Protein AF-0000000070612888 (afdb_homodimer)

pLDDT: mean 93.38, std 12.51, range [24.25, 98.81]

Sequence (322 aa):
MNKNSDIFSLLKVEEGVSHKPYIDALGYPTVGVGFKLGPQGANLKNYTFCLTDNVIEAWLQENINRVYKSMQQNEKINQALLCSNSVRTDILISMAYQMGVNGLAGFNSMLMAITELEWNNAADEMRRSIWAKQTPKRAERHAAVIESGQWAPVYNFAINQMNKNSDIFSLLKVEEGVSHKPYIDALGYPTVGVGFKLGPQGANLKNYTFCLTDNVIEAWLQENINRVYKSMQQNEKINQALLCSNSVRTDILISMAYQMGVNGLAGFNSMLMAITELEWNNAADEMRRSIWAKQTPKRAERHAAVIESGQWAPVYNFAINQ

Organism: NCBI:txid59203

Structure (mmCIF, N/CA/C/O backbone):
data_AF-0000000070612888-model_v1
#
loop_
_entity.id
_entity.type
_entity.pdbx_description
1 polymer Lysozyme
#
loop_
_atom_site.group_PDB
_atom_site.id
_atom_site.type_symbol
_atom_site.label_atom_id
_atom_site.label_alt_id
_atom_site.label_comp_id
_atom_site.label_asym_id
_atom_site.label_entity_id
_atom_site.label_seq_id
_atom_site.pdbx_PDB_ins_code
_atom_site.Cartn_x
_atom_site.Cartn_y
_atom_site.Cartn_z
_atom_site.occupancy
_atom_site.B_iso_or_equiv
_atom_site.auth_seq_id
_atom_site.auth_comp_id
_atom_site.auth_asym_id
_atom_site.auth_atom_id
_atom_site.pdbx_PDB_model_num
ATOM 1 N N . MET A 1 1 ? -10.195 6.641 12.719 1 43.06 1 MET A N 1
ATOM 2 C CA . MET A 1 1 ? -10.602 7.73 11.828 1 43.06 1 MET A CA 1
ATOM 3 C C . MET A 1 1 ? -12.109 7.715 11.609 1 43.06 1 MET A C 1
ATOM 5 O O . MET A 1 1 ? -12.711 6.645 11.5 1 43.06 1 MET A O 1
ATOM 9 N N . ASN A 1 2 ? -12.656 8.75 11.969 1 49.56 2 ASN A N 1
ATOM 10 C CA . ASN A 1 2 ? -14.094 8.992 12 1 49.56 2 ASN A CA 1
ATOM 11 C C . ASN A 1 2 ? -14.719 8.828 10.625 1 49.56 2 ASN A C 1
ATOM 13 O O . ASN A 1 2 ? -14.133 9.227 9.617 1 49.56 2 ASN A O 1
ATOM 17 N N . LYS A 1 3 ? -15.695 7.926 10.398 1 50.94 3 LYS A N 1
ATOM 18 C CA . LYS A 1 3 ? -16.547 7.691 9.242 1 50.94 3 LYS A CA 1
ATOM 19 C C . LYS A 1 3 ? -16.891 9 8.531 1 50.94 3 LYS A C 1
ATOM 21 O O . LYS A 1 3 ? -17.234 9 7.348 1 50.94 3 LYS A O 1
ATOM 26 N N . ASN A 1 4 ? -16.812 10.133 9.219 1 58.06 4 ASN A N 1
ATOM 27 C CA . ASN A 1 4 ? -17.25 11.414 8.664 1 58.06 4 ASN A CA 1
ATOM 28 C C . ASN A 1 4 ? -16.062 12.258 8.203 1 58.06 4 ASN A C 1
ATOM 30 O O . ASN A 1 4 ? -16.203 13.438 7.906 1 58.06 4 ASN A O 1
ATOM 34 N N . SER A 1 5 ? -14.906 11.719 8.18 1 81.38 5 SER A N 1
ATOM 35 C CA . SER A 1 5 ? -13.727 12.5 7.828 1 81.38 5 SER A CA 1
ATOM 36 C C . SER A 1 5 ? -13.508 12.508 6.316 1 81.38 5 SER A C 1
ATOM 38 O O . SER A 1 5 ? -13.734 11.5 5.645 1 81.38 5 SER A O 1
ATOM 40 N N . ASP A 1 6 ? -13.375 13.758 5.781 1 91 6 ASP A N 1
ATOM 41 C CA . ASP A 1 6 ? -13.031 13.93 4.371 1 91 6 ASP A CA 1
ATOM 42 C C . ASP A 1 6 ? -11.523 14.109 4.195 1 91 6 ASP A C 1
ATOM 44 O O . ASP A 1 6 ? -11.078 14.766 3.25 1 91 6 ASP A O 1
ATOM 48 N N . ILE A 1 7 ? -10.836 13.594 5.152 1 94.69 7 ILE A N 1
ATOM 49 C CA . ILE A 1 7 ? -9.406 13.844 5.191 1 94.69 7 ILE A CA 1
ATOM 50 C C . ILE A 1 7 ? -8.734 13.227 3.965 1 94.69 7 ILE A C 1
ATOM 52 O O . ILE A 1 7 ? -7.797 13.805 3.408 1 94.69 7 ILE A O 1
ATOM 56 N N . PHE A 1 8 ? -9.203 12.07 3.525 1 94.44 8 PHE A N 1
ATOM 57 C CA . PHE A 1 8 ? -8.641 11.469 2.324 1 94.44 8 PHE A CA 1
ATOM 58 C C . PHE A 1 8 ? -8.828 12.383 1.12 1 94.44 8 PHE A C 1
ATOM 60 O O . PHE A 1 8 ? -7.875 12.656 0.382 1 94.44 8 PHE A O 1
ATOM 67 N N . SER A 1 9 ? -10.078 12.82 0.971 1 93.81 9 SER A N 1
ATOM 68 C CA . SER A 1 9 ? -10.391 13.703 -0.144 1 93.81 9 SER A CA 1
ATOM 69 C C . SER A 1 9 ? -9.578 14.992 -0.07 1 93.81 9 SER A C 1
ATOM 71 O O . SER A 1 9 ? -9.047 15.461 -1.082 1 93.81 9 SER A O 1
ATOM 73 N N . LEU A 1 10 ? -9.492 15.547 1.078 1 95.12 10 LEU A N 1
ATOM 74 C CA . LEU A 1 10 ? -8.75 16.797 1.268 1 95.12 10 LEU A CA 1
ATOM 75 C C . LEU A 1 10 ? -7.289 16.625 0.86 1 95.12 10 LEU A C 1
ATOM 77 O O . LEU A 1 10 ? -6.758 17.422 0.091 1 95.12 10 LEU A O 1
ATOM 81 N N . LEU A 1 11 ? -6.652 15.562 1.388 1 95.94 11 LEU A N 1
ATOM 82 C CA . LEU A 1 11 ? -5.234 15.375 1.113 1 95.94 11 LEU A CA 1
ATOM 83 C C . LEU A 1 11 ? -5.004 15.023 -0.354 1 95.94 11 LEU A C 1
ATOM 85 O O . LEU A 1 11 ? -3.988 15.406 -0.937 1 95.94 11 LEU A O 1
ATOM 89 N N . LYS A 1 12 ? -5.875 14.281 -0.945 1 94.75 12 LYS A N 1
ATOM 90 C CA . LYS A 1 12 ? -5.742 13.969 -2.365 1 94.75 12 LYS A CA 1
ATOM 91 C C . LYS A 1 12 ? -5.812 15.242 -3.211 1 94.75 12 LYS A C 1
ATOM 93 O O . LYS A 1 12 ? -5.109 15.359 -4.219 1 94.75 12 LYS A O 1
ATOM 98 N N . VAL A 1 13 ? -6.648 16.156 -2.83 1 93 13 VAL A N 1
ATOM 99 C CA . VAL A 1 13 ? -6.781 17.422 -3.551 1 93 13 VAL A CA 1
ATOM 100 C C . VAL A 1 13 ? -5.531 18.266 -3.336 1 93 13 VAL A C 1
ATOM 102 O O . VAL A 1 13 ? -4.973 18.812 -4.289 1 93 13 VAL A O 1
ATOM 105 N N . GLU A 1 14 ? -5.094 18.422 -2.109 1 94.25 14 GLU A N 1
ATOM 106 C CA . GLU A 1 14 ? -4.008 19.344 -1.772 1 94.25 14 GLU A CA 1
ATOM 107 C C . GLU A 1 14 ? -2.656 18.781 -2.209 1 94.25 14 GLU A C 1
ATOM 109 O O . GLU A 1 14 ? -1.774 19.547 -2.629 1 94.25 14 GLU A O 1
ATOM 114 N N . GLU A 1 15 ? -2.473 17.438 -2.09 1 94.06 15 GLU A N 1
ATOM 115 C CA . GLU A 1 15 ? -1.177 16.828 -2.371 1 94.06 15 GLU A CA 1
ATOM 116 C C . GLU A 1 15 ? -1.126 16.266 -3.791 1 94.06 15 GLU A C 1
ATOM 118 O O . GLU A 1 15 ? -0.045 16.016 -4.328 1 94.06 15 GLU A O 1
ATOM 123 N N . GLY A 1 16 ? -2.367 16.062 -4.336 1 94.69 16 GLY A N 1
ATOM 124 C CA . GLY A 1 16 ? -2.428 15.312 -5.578 1 94.69 16 GLY A CA 1
ATOM 125 C C . GLY A 1 16 ? -2.26 13.82 -5.375 1 94.69 16 GLY A C 1
ATOM 126 O O . GLY A 1 16 ? -1.899 13.375 -4.285 1 94.69 16 GLY A O 1
ATOM 127 N N . VAL A 1 17 ? -2.6 13.086 -6.395 1 97.31 17 VAL A N 1
ATOM 128 C CA . VAL A 1 17 ? -2.463 11.633 -6.383 1 97.31 17 VAL A CA 1
ATOM 129 C C . VAL A 1 17 ? -1.697 11.18 -7.625 1 97.31 17 VAL A C 1
ATOM 131 O O . VAL A 1 17 ? -1.99 11.617 -8.734 1 97.31 17 VAL A O 1
ATOM 134 N N . SER A 1 18 ? -0.7 10.375 -7.438 1 98.56 18 SER A N 1
ATOM 135 C CA . SER A 1 18 ? 0.028 9.773 -8.555 1 98.56 18 SER A CA 1
ATOM 136 C C . SER A 1 18 ? 0.172 8.266 -8.375 1 98.56 18 SER A C 1
ATOM 138 O O . SER A 1 18 ? 0.641 7.801 -7.332 1 98.56 18 SER A O 1
ATOM 140 N N . HIS A 1 19 ? -0.167 7.512 -9.383 1 98.5 19 HIS A N 1
ATOM 141 C CA . HIS A 1 19 ? -0.066 6.059 -9.328 1 98.5 19 HIS A CA 1
ATOM 142 C C . HIS A 1 19 ? 1.354 5.594 -9.633 1 98.5 19 HIS A C 1
ATOM 144 O O . HIS A 1 19 ? 1.731 4.469 -9.289 1 98.5 19 HIS A O 1
ATOM 150 N N . LYS A 1 20 ? 2.105 6.43 -10.312 1 98.44 20 LYS A N 1
ATOM 151 C CA . LYS A 1 20 ? 3.49 6.133 -10.672 1 98.44 20 LYS A CA 1
ATOM 152 C C . LYS A 1 20 ? 4.453 7.094 -9.977 1 98.44 20 LYS A C 1
ATOM 154 O O . LYS A 1 20 ? 4.141 8.273 -9.797 1 98.44 20 LYS A O 1
ATOM 159 N N . PRO A 1 21 ? 5.652 6.555 -9.656 1 98.38 21 PRO A N 1
ATOM 160 C CA . PRO A 1 21 ? 6.641 7.461 -9.07 1 98.38 21 PRO A CA 1
ATOM 161 C C . PRO A 1 21 ? 6.961 8.648 -9.977 1 98.38 21 PRO A C 1
ATOM 163 O O . PRO A 1 21 ? 7 8.5 -11.203 1 98.38 21 PRO A O 1
ATOM 166 N N . TYR A 1 22 ? 7.219 9.82 -9.445 1 98.38 22 TYR A N 1
ATOM 167 C CA . TYR A 1 22 ? 7.609 11.055 -10.102 1 98.38 22 TYR A CA 1
ATOM 168 C C . TYR A 1 22 ? 8.539 11.875 -9.219 1 98.38 22 TYR A C 1
ATOM 170 O O . TYR A 1 22 ? 8.672 11.602 -8.023 1 98.38 22 TYR A O 1
ATOM 178 N N . ILE A 1 23 ? 9.258 12.82 -9.781 1 97.94 23 ILE A N 1
ATOM 179 C CA . ILE A 1 23 ? 10.094 13.719 -9 1 97.94 23 ILE A CA 1
ATOM 180 C C . ILE A 1 23 ? 9.289 14.961 -8.602 1 97.94 23 ILE A C 1
ATOM 182 O O . ILE A 1 23 ? 8.766 15.672 -9.461 1 97.94 23 ILE A O 1
ATOM 186 N N . ASP A 1 24 ? 9.227 15.211 -7.32 1 95.75 24 ASP A N 1
ATOM 187 C CA . ASP A 1 24 ? 8.422 16.344 -6.867 1 95.75 24 ASP A CA 1
ATOM 188 C C . ASP A 1 24 ? 9.203 17.656 -6.98 1 95.75 24 ASP A C 1
ATOM 190 O O . ASP A 1 24 ? 10.328 17.672 -7.5 1 95.75 24 ASP A O 1
ATOM 194 N N . ALA A 1 25 ? 8.586 18.812 -6.582 1 92.56 25 ALA A N 1
ATOM 195 C CA . ALA A 1 25 ? 9.156 20.141 -6.773 1 92.56 25 ALA A CA 1
ATOM 196 C C . ALA A 1 25 ? 10.477 20.297 -6.023 1 92.56 25 ALA A C 1
ATOM 198 O O . ALA A 1 25 ? 11.336 21.078 -6.414 1 92.56 25 ALA A O 1
ATOM 199 N N . LEU A 1 26 ? 10.664 19.438 -4.961 1 93.44 26 LEU A N 1
ATOM 200 C CA . LEU A 1 26 ? 11.875 19.547 -4.148 1 93.44 26 LEU A CA 1
ATOM 201 C C . LEU A 1 26 ? 12.922 18.531 -4.605 1 93.44 26 LEU A C 1
ATOM 203 O O . LEU A 1 26 ? 14 18.453 -4.02 1 93.44 26 LEU A O 1
ATOM 207 N N . GLY A 1 27 ? 12.539 17.672 -5.543 1 97 27 GLY A N 1
ATOM 208 C CA . GLY A 1 27 ? 13.508 16.766 -6.133 1 97 27 GLY A CA 1
ATOM 209 C C . GLY A 1 27 ? 13.477 15.375 -5.527 1 97 27 GLY A C 1
ATOM 210 O O . GLY A 1 27 ? 14.414 14.594 -5.695 1 97 27 GLY A O 1
ATOM 211 N N . TYR A 1 28 ? 12.5 15.086 -4.828 1 97.5 28 TYR A N 1
ATOM 212 C CA . TYR A 1 28 ? 12.367 13.758 -4.238 1 97.5 28 TYR A CA 1
ATOM 213 C C . TYR A 1 28 ? 11.523 12.844 -5.125 1 97.5 28 TYR A C 1
ATOM 215 O O . TYR A 1 28 ? 10.516 13.281 -5.691 1 97.5 28 TYR A O 1
ATOM 223 N N . PRO A 1 29 ? 11.984 11.539 -5.25 1 98.5 29 PRO A N 1
ATOM 224 C CA . PRO A 1 29 ? 11.031 10.586 -5.82 1 98.5 29 PRO A CA 1
ATOM 225 C C . PRO A 1 29 ? 9.82 10.352 -4.918 1 98.5 29 PRO A C 1
ATOM 227 O O . PRO A 1 29 ? 9.977 10.062 -3.729 1 98.5 29 PRO A O 1
ATOM 230 N N . THR A 1 30 ? 8.656 10.539 -5.461 1 98.25 30 THR A N 1
ATOM 231 C CA . THR A 1 30 ? 7.414 10.555 -4.699 1 98.25 30 THR A CA 1
ATOM 232 C C . THR A 1 30 ? 6.328 9.766 -5.426 1 98.25 30 THR A C 1
ATOM 234 O O . THR A 1 30 ? 6.395 9.578 -6.641 1 98.25 30 THR A O 1
ATOM 237 N N . VAL A 1 31 ? 5.445 9.102 -4.762 1 98.5 31 VAL A N 1
ATOM 238 C CA . VAL A 1 31 ? 4.312 8.406 -5.363 1 98.5 31 VAL A CA 1
ATOM 239 C C . VAL A 1 31 ? 3.068 8.594 -4.5 1 98.5 31 VAL A C 1
ATOM 241 O O . VAL A 1 31 ? 3.156 9.094 -3.375 1 98.5 31 VAL A O 1
ATOM 244 N N . GLY A 1 32 ? 1.889 8.211 -4.996 1 98.25 32 GLY A N 1
ATOM 245 C CA . GLY A 1 32 ? 0.672 8.281 -4.203 1 98.25 32 GLY A CA 1
ATOM 246 C C . GLY A 1 32 ? 0.289 9.695 -3.82 1 98.25 32 GLY A C 1
ATOM 247 O O . GLY A 1 32 ? 0.197 10.57 -4.684 1 98.25 32 GLY A O 1
ATOM 248 N N . VAL A 1 33 ? 0.051 9.812 -2.533 1 97.44 33 VAL A N 1
ATOM 249 C CA . VAL A 1 33 ? -0.328 11.125 -2.006 1 97.44 33 VAL A CA 1
ATOM 250 C C . VAL A 1 33 ? 0.834 11.719 -1.215 1 97.44 33 VAL A C 1
ATOM 252 O O . VAL A 1 33 ? 0.74 11.891 0.003 1 97.44 33 VAL A O 1
ATOM 255 N N . GLY A 1 34 ? 1.917 11.922 -1.952 1 96.19 34 GLY A N 1
ATOM 256 C CA . GLY A 1 34 ? 3.07 12.578 -1.354 1 96.19 34 GLY A CA 1
ATOM 257 C C . GLY A 1 34 ? 3.982 11.617 -0.613 1 96.19 34 GLY A C 1
ATOM 258 O O . GLY A 1 34 ? 4.66 12.008 0.339 1 96.19 34 GLY A O 1
ATOM 259 N N . PHE A 1 35 ? 4.012 10.32 -0.944 1 97.38 35 PHE A N 1
ATOM 260 C CA . PHE A 1 35 ? 4.871 9.352 -0.281 1 97.38 35 PHE A CA 1
ATOM 261 C C . PHE A 1 35 ? 6.297 9.438 -0.81 1 97.38 35 PHE A C 1
ATOM 263 O O . PHE A 1 35 ? 6.562 9.078 -1.959 1 97.38 35 PHE A O 1
ATOM 270 N N . LYS A 1 36 ? 7.152 9.844 -0.04 1 96.5 36 LYS A N 1
ATOM 271 C CA . LYS A 1 36 ? 8.547 9.898 -0.453 1 96.5 36 LYS A CA 1
ATOM 272 C C . LYS A 1 36 ? 9.172 8.508 -0.491 1 96.5 36 LYS A C 1
ATOM 274 O O . LYS A 1 36 ? 9.016 7.727 0.454 1 96.5 36 LYS A O 1
ATOM 279 N N . LEU A 1 37 ? 9.883 8.227 -1.481 1 98.19 37 LEU A N 1
ATOM 280 C CA . LEU A 1 37 ? 10.375 6.871 -1.727 1 98.19 37 LEU A CA 1
ATOM 281 C C . LEU A 1 37 ? 11.867 6.781 -1.453 1 98.19 37 LEU A C 1
ATOM 283 O O . LEU A 1 37 ? 12.383 5.703 -1.145 1 98.19 37 LEU A O 1
ATOM 287 N N . GLY A 1 38 ? 12.547 7.891 -1.717 1 97.88 38 GLY A N 1
ATOM 288 C CA . GLY A 1 38 ? 14 7.875 -1.632 1 97.88 38 GLY A CA 1
ATOM 289 C C . GLY A 1 38 ? 14.602 9.258 -1.459 1 97.88 38 GLY A C 1
ATOM 290 O O . GLY A 1 38 ? 13.875 10.234 -1.264 1 97.88 38 GLY A O 1
ATOM 291 N N . PRO A 1 39 ? 15.969 9.32 -1.522 1 97.62 39 PRO A N 1
ATOM 292 C CA . PRO A 1 39 ? 16.625 10.609 -1.289 1 97.62 39 PRO A CA 1
ATOM 293 C C . PRO A 1 39 ? 16.453 11.578 -2.453 1 97.62 39 PRO A C 1
ATOM 295 O O . PRO A 1 39 ? 16.094 11.164 -3.561 1 97.62 39 PRO A O 1
ATOM 298 N N . GLN A 1 40 ? 16.641 12.789 -2.08 1 96.44 40 GLN A N 1
ATOM 299 C CA . GLN A 1 40 ? 16.625 13.836 -3.1 1 96.44 40 GLN A CA 1
ATOM 300 C C . GLN A 1 40 ? 17.625 13.531 -4.211 1 96.44 40 GLN A C 1
ATOM 302 O O . GLN A 1 40 ? 18.75 13.109 -3.945 1 96.44 40 GLN A O 1
ATOM 307 N N . GLY A 1 41 ? 17.172 13.602 -5.434 1 94.19 41 GLY A N 1
ATOM 308 C CA . GLY A 1 41 ? 18.062 13.422 -6.57 1 94.19 41 GLY A CA 1
ATOM 309 C C . GLY A 1 41 ? 18.094 11.992 -7.074 1 94.19 41 GLY A C 1
ATOM 310 O O . GLY A 1 41 ? 18.719 11.711 -8.109 1 94.19 41 GLY A O 1
ATOM 311 N N . ALA A 1 42 ? 17.516 11.117 -6.387 1 95.81 42 ALA A N 1
ATOM 312 C CA . ALA A 1 42 ? 17.469 9.742 -6.883 1 95.81 42 ALA A CA 1
ATOM 313 C C . ALA A 1 42 ? 16.812 9.68 -8.25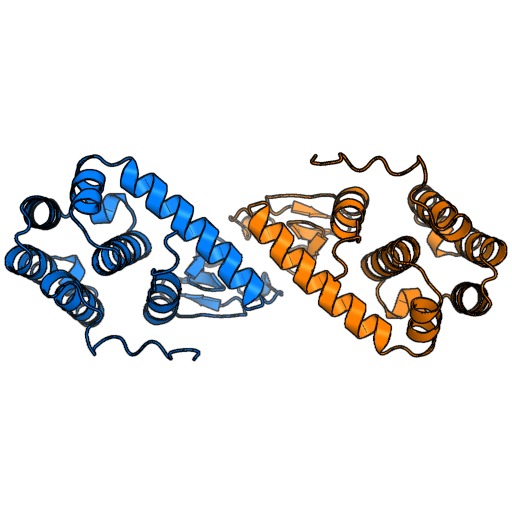8 1 95.81 42 ALA A C 1
ATOM 315 O O . ALA A 1 42 ? 15.82 10.367 -8.508 1 95.81 42 ALA A O 1
ATOM 316 N N . ASN A 1 43 ? 17.344 8.867 -9.07 1 96.25 43 ASN A N 1
ATOM 317 C CA . ASN A 1 43 ? 16.859 8.758 -10.445 1 96.25 43 ASN A CA 1
ATOM 318 C C . ASN A 1 43 ? 15.523 8.023 -10.516 1 96.25 43 ASN A C 1
ATOM 320 O O . ASN A 1 43 ? 15.359 6.973 -9.898 1 96.25 43 ASN A O 1
ATOM 324 N N . LEU A 1 44 ? 14.664 8.594 -11.266 1 97.31 44 LEU A N 1
ATOM 325 C CA . LEU A 1 44 ? 13.312 8.062 -11.406 1 97.31 44 LEU A CA 1
ATOM 326 C C . LEU A 1 44 ? 13.336 6.66 -11.992 1 97.31 44 LEU A C 1
ATOM 328 O O . LEU A 1 44 ? 12.438 5.855 -11.734 1 97.31 44 LEU A O 1
ATOM 332 N N . LYS A 1 45 ? 14.352 6.242 -12.734 1 96.62 45 LYS A N 1
ATOM 333 C CA . LYS A 1 45 ? 14.461 4.938 -13.383 1 96.62 45 LYS A CA 1
ATOM 334 C C . LYS A 1 45 ? 14.547 3.816 -12.352 1 96.62 45 LYS A C 1
ATOM 336 O O . LYS A 1 45 ? 14.336 2.648 -12.68 1 96.62 45 LYS A O 1
ATOM 341 N N . ASN A 1 46 ? 14.883 4.211 -11.141 1 97.31 46 ASN A N 1
ATOM 342 C CA . ASN A 1 46 ? 15.039 3.211 -10.094 1 97.31 46 ASN A CA 1
ATOM 343 C C . ASN A 1 46 ? 13.695 2.773 -9.523 1 97.31 46 ASN A C 1
ATOM 345 O O . ASN A 1 46 ? 13.633 1.873 -8.688 1 97.31 46 ASN A O 1
ATOM 349 N N . TYR A 1 47 ? 12.664 3.363 -9.875 1 98.25 47 TYR A N 1
ATOM 350 C CA . TYR A 1 47 ? 11.32 3.078 -9.383 1 98.25 47 TYR A CA 1
ATOM 351 C C . TYR A 1 47 ? 10.406 2.631 -10.516 1 98.25 47 TYR A C 1
ATOM 353 O O . TYR A 1 47 ? 9.891 3.461 -11.266 1 98.25 47 TYR A O 1
ATOM 361 N N . THR A 1 48 ? 10.18 1.341 -10.633 1 97.31 48 THR A N 1
ATOM 362 C CA . THR A 1 48 ? 9.5 0.784 -11.805 1 97.31 48 THR A CA 1
ATOM 363 C C . THR A 1 48 ? 8.18 0.138 -11.406 1 97.31 48 THR A C 1
ATOM 365 O O . THR A 1 48 ? 7.75 -0.841 -12.023 1 97.31 48 THR A O 1
ATOM 368 N N . PHE A 1 49 ? 7.508 0.625 -10.438 1 96.56 49 PHE A N 1
ATOM 369 C CA . PHE A 1 49 ? 6.246 0.058 -9.977 1 96.56 49 PHE A CA 1
ATOM 370 C C . PHE A 1 49 ? 5.125 1.088 -10.062 1 96.56 49 PHE A C 1
ATOM 372 O O . PHE A 1 49 ? 5.383 2.27 -10.305 1 96.56 49 PHE A O 1
ATOM 379 N N . CYS A 1 50 ? 3.908 0.654 -9.883 1 97.31 50 CYS A N 1
ATOM 380 C CA . CYS A 1 50 ? 2.705 1.477 -9.812 1 97.31 50 CYS A CA 1
ATOM 381 C C . CYS A 1 50 ? 1.832 1.063 -8.633 1 97.31 50 CYS A C 1
ATOM 383 O O . CYS A 1 50 ? 1.884 -0.086 -8.188 1 97.31 50 CYS A O 1
ATOM 385 N N . LEU A 1 51 ? 1.123 2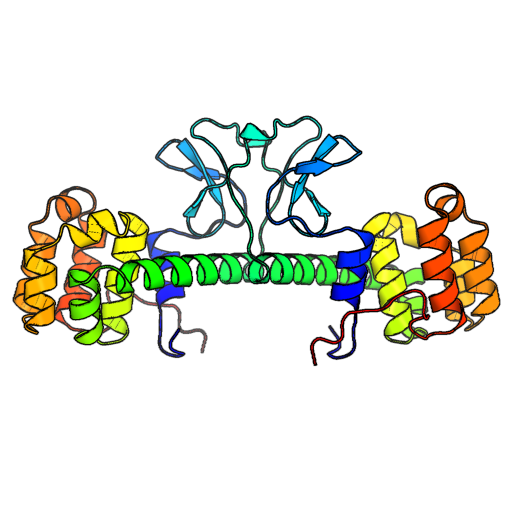.014 -8.148 1 97.81 51 LEU A N 1
ATOM 386 C CA . LEU A 1 51 ? 0.198 1.74 -7.059 1 97.81 51 LEU A CA 1
ATOM 387 C C . LEU A 1 51 ? -1.248 1.875 -7.523 1 97.81 51 LEU A C 1
ATOM 389 O O . LEU A 1 51 ? -1.572 2.771 -8.305 1 97.81 51 LEU A O 1
ATOM 393 N N . THR A 1 52 ? -2.072 1.013 -7.004 1 97.81 52 THR A N 1
ATOM 394 C CA . THR A 1 52 ? -3.512 1.162 -7.188 1 97.81 52 THR A CA 1
ATOM 395 C C . THR A 1 52 ? -4.094 2.117 -6.148 1 97.81 52 THR A C 1
ATOM 397 O O . THR A 1 52 ? -3.436 2.447 -5.164 1 97.81 52 THR A O 1
ATOM 400 N N . ASP A 1 53 ? -5.387 2.457 -6.395 1 97.38 53 ASP A N 1
ATOM 401 C CA . ASP A 1 53 ? -6.066 3.324 -5.434 1 97.38 53 ASP A CA 1
ATOM 402 C C . ASP A 1 53 ? -6.137 2.668 -4.059 1 97.38 53 ASP A C 1
ATOM 404 O O . ASP A 1 53 ? -5.957 3.336 -3.037 1 97.38 53 ASP A O 1
ATOM 408 N N . ASN A 1 54 ? -6.363 1.396 -4.059 1 97.38 54 ASN A N 1
ATOM 409 C CA . ASN A 1 54 ? -6.488 0.686 -2.791 1 97.38 54 ASN A CA 1
ATOM 410 C C . ASN A 1 54 ? -5.199 0.762 -1.978 1 97.38 54 ASN A C 1
ATOM 412 O O . ASN A 1 54 ? -5.238 0.983 -0.766 1 97.38 54 ASN A O 1
ATOM 416 N N . VAL A 1 55 ? -4.168 0.554 -2.654 1 97.94 55 VAL A N 1
ATOM 417 C CA . VAL A 1 55 ? -2.881 0.587 -1.971 1 97.94 55 VAL A CA 1
ATOM 418 C C . VAL A 1 55 ? -2.576 2.01 -1.51 1 97.94 55 VAL A C 1
ATOM 420 O O . VAL A 1 55 ? -2.117 2.221 -0.384 1 97.94 55 VAL A O 1
ATOM 423 N N . ILE A 1 56 ? -2.82 2.953 -2.371 1 98.25 56 ILE A N 1
ATOM 424 C CA . ILE A 1 56 ? -2.594 4.355 -2.039 1 98.25 56 ILE A CA 1
ATOM 425 C C . ILE A 1 56 ? -3.416 4.734 -0.81 1 98.25 56 ILE A C 1
ATOM 427 O O . ILE A 1 56 ? -2.91 5.387 0.106 1 98.25 56 ILE A O 1
ATOM 431 N N . GLU A 1 57 ? -4.621 4.312 -0.783 1 97.5 57 GLU A N 1
ATOM 432 C CA . GLU A 1 57 ? -5.496 4.656 0.333 1 97.5 57 GLU A CA 1
ATOM 433 C C . GLU A 1 57 ? -5.023 4.004 1.628 1 97.5 57 GLU A C 1
ATOM 435 O O . GLU A 1 57 ? -5.086 4.613 2.697 1 97.5 57 GLU A O 1
ATOM 440 N N . ALA A 1 58 ? -4.582 2.781 1.539 1 97.56 58 ALA A N 1
ATOM 441 C CA . ALA A 1 58 ? -4.051 2.119 2.727 1 97.56 58 ALA A CA 1
ATOM 442 C C . ALA A 1 58 ? -2.818 2.848 3.254 1 97.56 58 ALA A C 1
ATOM 444 O O . ALA A 1 58 ? -2.674 3.043 4.465 1 97.56 58 ALA A O 1
ATOM 445 N N . TRP A 1 59 ? -1.95 3.182 2.361 1 97.94 59 TRP A N 1
ATOM 446 C CA . TRP A 1 59 ? -0.741 3.896 2.756 1 97.94 59 TRP A CA 1
ATOM 447 C C . TRP A 1 59 ? -1.081 5.262 3.342 1 97.94 59 TRP A C 1
ATOM 449 O O . TRP A 1 59 ? -0.528 5.66 4.371 1 97.94 59 TRP A O 1
ATOM 459 N N . LEU A 1 60 ? -1.972 5.938 2.705 1 97.62 60 LEU A N 1
ATOM 460 C CA . LEU A 1 60 ? -2.418 7.242 3.182 1 97.62 60 LEU A CA 1
ATOM 461 C C . LEU A 1 60 ? -3.02 7.137 4.578 1 97.62 60 LEU A C 1
ATOM 463 O O . LEU A 1 60 ? -2.738 7.965 5.445 1 97.62 60 LEU A O 1
ATOM 467 N N . GLN A 1 61 ? -3.859 6.176 4.738 1 97.44 61 GLN A N 1
ATOM 468 C CA . GLN A 1 61 ? -4.461 5.961 6.051 1 97.44 61 GLN A CA 1
ATOM 469 C C . GLN A 1 61 ? -3.391 5.801 7.129 1 97.44 61 GLN A C 1
ATOM 471 O O . GLN A 1 61 ? -3.508 6.363 8.219 1 97.44 61 GLN A O 1
ATOM 476 N N . GLU A 1 62 ? -2.43 4.984 6.855 1 97.19 62 GLU A N 1
ATOM 477 C CA . GLU A 1 62 ? -1.36 4.766 7.824 1 97.19 62 GLU A CA 1
ATOM 478 C C . GLU A 1 62 ? -0.611 6.059 8.125 1 97.19 62 GLU A C 1
ATOM 480 O O . GLU A 1 62 ? -0.243 6.32 9.273 1 97.19 62 GLU A O 1
ATOM 485 N N . ASN A 1 63 ? -0.338 6.82 7.094 1 96.56 63 ASN A N 1
ATOM 486 C CA . ASN A 1 63 ? 0.33 8.102 7.293 1 96.56 63 ASN A CA 1
ATOM 487 C C . ASN A 1 63 ? -0.518 9.055 8.133 1 96.56 63 ASN A C 1
ATOM 489 O O . ASN A 1 63 ? 0.001 9.734 9.016 1 96.56 63 ASN A O 1
ATOM 493 N N . ILE A 1 64 ? -1.798 9.094 7.816 1 96.94 64 ILE A N 1
ATOM 494 C CA . ILE A 1 64 ? -2.7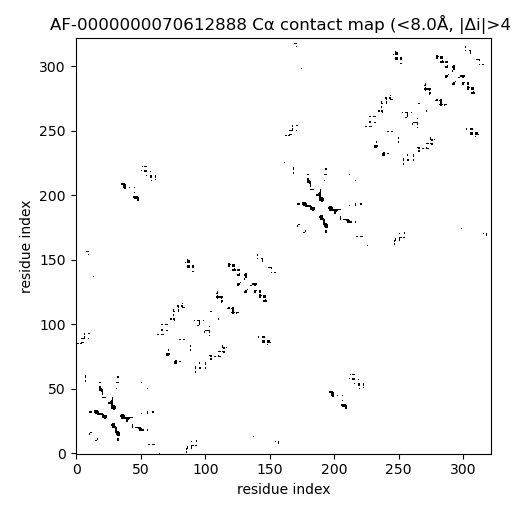17 9.945 8.57 1 96.94 64 ILE A CA 1
ATOM 495 C C . ILE A 1 64 ? -2.723 9.523 10.039 1 96.94 64 ILE A C 1
ATOM 497 O O . ILE A 1 64 ? -2.652 10.367 10.93 1 96.94 64 ILE A O 1
ATOM 501 N N . ASN A 1 65 ? -2.816 8.219 10.273 1 97 65 ASN A N 1
ATOM 502 C CA . ASN A 1 65 ? -2.795 7.707 11.641 1 97 65 ASN A CA 1
ATOM 503 C C . ASN A 1 65 ? -1.521 8.117 12.367 1 97 65 ASN A C 1
ATOM 505 O O . ASN A 1 65 ? -1.571 8.508 13.539 1 97 65 ASN A O 1
ATOM 509 N N . ARG A 1 66 ? -0.499 8 11.75 1 96.44 66 ARG A N 1
ATOM 510 C CA . ARG A 1 66 ? 0.783 8.344 12.352 1 96.44 66 ARG A CA 1
ATOM 511 C C . ARG A 1 66 ? 0.848 9.836 12.68 1 96.44 66 ARG A C 1
ATOM 513 O O . ARG A 1 66 ? 1.257 10.219 13.781 1 96.44 66 ARG A O 1
ATOM 520 N N . VAL A 1 67 ? 0.513 10.625 11.727 1 97.25 67 VAL A N 1
ATOM 521 C CA . VAL A 1 67 ? 0.522 12.07 11.914 1 97.25 67 VAL A CA 1
ATOM 522 C C . VAL A 1 67 ? -0.42 12.453 13.047 1 97.25 67 VAL A C 1
ATOM 524 O O . VAL A 1 67 ? -0.054 13.227 13.938 1 97.25 67 VAL A O 1
ATOM 527 N N . TYR A 1 68 ? -1.611 11.938 13.016 1 97.69 68 TYR A N 1
ATOM 528 C CA . TYR A 1 68 ? -2.611 12.258 14.031 1 97.69 68 TYR A CA 1
ATOM 529 C C . TYR A 1 68 ? -2.119 11.875 15.422 1 97.69 68 TYR A C 1
ATOM 531 O O . TYR A 1 68 ? -2.281 12.633 16.375 1 97.69 68 TYR A O 1
ATOM 539 N N . LYS A 1 69 ? -1.542 10.703 15.516 1 98 69 LYS A N 1
ATOM 540 C CA . LYS A 1 69 ? -0.985 10.258 16.781 1 98 69 LYS A CA 1
ATOM 541 C C . LYS A 1 69 ? 0.096 11.219 17.281 1 98 69 LYS A C 1
ATOM 543 O O . LYS A 1 69 ? 0.13 11.578 18.453 1 98 69 LYS A O 1
ATOM 548 N N . SER A 1 70 ? 0.958 11.547 16.406 1 98.25 70 SER A N 1
ATOM 549 C CA . SER A 1 70 ? 2 12.508 16.75 1 98.25 70 SER A CA 1
ATOM 550 C C . SER A 1 70 ? 1.402 13.844 17.188 1 98.25 70 SER A C 1
ATOM 552 O O . SER A 1 70 ? 1.907 14.484 18.109 1 98.25 70 SER A O 1
ATOM 554 N N . MET A 1 71 ? 0.361 14.289 16.516 1 98.56 71 MET A N 1
ATOM 555 C CA . MET A 1 71 ? -0.349 15.508 16.875 1 98.56 71 MET A CA 1
ATOM 556 C C . MET A 1 71 ? -0.913 15.406 18.297 1 98.56 71 MET A C 1
ATOM 558 O O . MET A 1 71 ? -0.771 16.328 19.094 1 98.56 71 MET A O 1
ATOM 562 N N . GLN A 1 72 ? -1.471 14.312 18.594 1 98.38 72 GLN A N 1
ATOM 563 C CA . GLN A 1 72 ? -2.074 14.102 19.906 1 98.38 72 GLN A CA 1
ATOM 564 C C . GLN A 1 72 ? -1.021 14.141 21 1 98.38 72 GLN A C 1
ATOM 566 O O . GLN A 1 72 ? -1.328 14.453 22.156 1 98.38 72 GLN A O 1
ATOM 571 N N . GLN A 1 73 ? 0.165 13.844 20.656 1 98.38 73 GLN A N 1
ATOM 572 C CA . GLN A 1 73 ? 1.246 13.805 21.641 1 98.38 73 GLN A CA 1
ATOM 573 C C . GLN A 1 73 ? 1.752 15.211 21.953 1 98.38 73 GLN A C 1
ATOM 575 O O . GLN A 1 73 ? 2.463 15.414 22.938 1 98.38 73 GLN A O 1
ATOM 580 N N . ASN A 1 74 ? 1.531 16.109 21.078 1 98.19 74 ASN A N 1
ATOM 581 C CA . ASN A 1 74 ? 1.828 17.516 21.344 1 98.19 74 ASN A CA 1
ATOM 582 C C . ASN A 1 74 ? 0.706 18.172 22.141 1 98.19 74 ASN A C 1
ATOM 584 O O . ASN A 1 74 ? -0.428 18.266 21.656 1 98.19 74 ASN A O 1
ATOM 588 N N . GLU A 1 75 ? 1 18.672 23.25 1 97.75 75 GLU A N 1
ATOM 589 C CA . GLU A 1 75 ? -0.016 19.156 24.188 1 97.75 75 GLU A CA 1
ATOM 590 C C . GLU A 1 75 ? -0.853 20.266 23.562 1 97.75 75 GLU A C 1
ATOM 592 O O . GLU A 1 75 ? -2.082 20.234 23.641 1 97.75 75 GLU A O 1
ATOM 597 N N . LYS A 1 76 ? -0.162 21.281 23.031 1 97.81 76 LYS A N 1
ATOM 598 C CA . LYS A 1 76 ? -0.874 22.406 22.453 1 97.81 76 LYS A CA 1
ATOM 599 C C . LYS A 1 76 ? -1.796 21.953 21.312 1 97.81 76 LYS A C 1
ATOM 601 O O . LYS A 1 76 ? -2.953 22.375 21.25 1 97.81 76 LYS A O 1
ATOM 606 N N . ILE A 1 77 ? -1.31 21.109 20.469 1 98.75 77 ILE A N 1
ATOM 607 C CA . ILE A 1 77 ? -2.09 20.609 19.344 1 98.75 77 ILE A CA 1
ATOM 608 C C . ILE A 1 77 ? -3.248 19.75 19.859 1 98.75 77 ILE A C 1
ATOM 610 O O . ILE A 1 77 ? -4.375 19.875 19.359 1 98.75 77 ILE A O 1
ATOM 614 N N . ASN A 1 78 ? -2.975 18.922 20.797 1 98.62 78 ASN A N 1
ATOM 615 C CA . ASN A 1 78 ? -4.008 18.047 21.328 1 98.62 78 ASN A CA 1
ATOM 616 C C . ASN A 1 78 ? -5.18 18.844 21.891 1 98.62 78 ASN A C 1
ATOM 618 O O . ASN A 1 78 ? -6.336 18.469 21.703 1 98.62 78 ASN A O 1
ATOM 622 N N . GLN A 1 79 ? -4.875 19.859 22.672 1 98.5 79 GLN A N 1
ATOM 623 C CA . GLN A 1 79 ? -5.938 20.703 23.203 1 98.5 79 GLN A CA 1
ATOM 624 C C . GLN A 1 79 ? -6.789 21.297 22.094 1 98.5 79 GLN A C 1
ATOM 626 O O . GLN A 1 79 ? -8.016 21.328 22.188 1 98.5 79 GLN A O 1
ATOM 631 N N . ALA A 1 80 ? -6.137 21.781 21.062 1 98.62 80 ALA A N 1
ATOM 632 C CA . ALA A 1 80 ? -6.855 22.328 19.906 1 98.62 80 ALA A CA 1
ATOM 633 C C . ALA A 1 80 ? -7.73 21.266 19.25 1 98.62 80 ALA A C 1
ATOM 635 O O . ALA A 1 80 ? -8.867 21.531 18.859 1 98.62 80 ALA A O 1
ATOM 636 N N . LEU A 1 81 ? -7.211 20.062 19.109 1 98.44 81 LEU A N 1
ATOM 637 C CA . LEU A 1 81 ? -7.965 18.953 18.531 1 98.44 81 LEU A CA 1
ATOM 638 C C . LEU A 1 81 ? -9.234 18.672 19.328 1 98.44 81 LEU A C 1
ATOM 640 O O . LEU A 1 81 ? -10.297 18.438 18.75 1 98.44 81 LEU A O 1
ATOM 644 N N . LEU A 1 82 ? -9.109 18.719 20.609 1 98 82 LEU A N 1
ATOM 645 C CA . LEU A 1 82 ? -10.242 18.422 21.484 1 98 82 LEU A CA 1
ATOM 646 C C . LEU A 1 82 ? -11.344 19.469 21.312 1 98 82 LEU A C 1
ATOM 648 O O . LEU A 1 82 ? -12.516 19.188 21.562 1 98 82 LEU A O 1
ATOM 652 N N . CYS A 1 83 ? -11 20.609 20.906 1 98.31 83 CYS A N 1
ATOM 653 C CA . CYS A 1 83 ? -11.953 21.703 20.75 1 98.31 83 CYS A CA 1
ATOM 654 C C . CYS A 1 83 ? -12.438 21.812 19.312 1 98.31 83 CYS A C 1
ATOM 656 O O . CYS A 1 83 ? -13.227 22.703 18.984 1 98.31 83 CYS A O 1
ATOM 658 N N . SER A 1 84 ? -12.008 20.922 18.469 1 97.56 84 SER A N 1
ATOM 659 C CA . SER A 1 84 ? -12.297 21 17.031 1 97.56 84 SER A CA 1
ATOM 660 C C . SER A 1 84 ? -13.297 19.922 16.609 1 97.56 84 SER A C 1
ATOM 662 O O . SER A 1 84 ? -13.234 18.797 17.094 1 97.56 84 SER A O 1
ATOM 664 N N . ASN A 1 85 ? -14.211 20.344 15.695 1 95.94 85 ASN A N 1
ATOM 665 C CA . ASN A 1 85 ? -15.023 19.312 15.047 1 95.94 85 ASN A CA 1
ATOM 666 C C . ASN A 1 85 ? -14.234 18.562 13.984 1 95.94 85 ASN A C 1
ATOM 668 O O . ASN A 1 85 ? -13.062 18.859 13.75 1 95.94 85 ASN A O 1
ATOM 672 N N . SER A 1 86 ? -14.836 17.578 13.289 1 95.06 86 SER A N 1
ATOM 673 C CA . SER A 1 86 ? -14.133 16.703 12.359 1 95.06 86 SER A CA 1
ATOM 674 C C . SER A 1 86 ? -13.57 17.484 11.18 1 95.06 86 SER A C 1
ATOM 676 O O . SER A 1 86 ? -12.469 17.188 10.703 1 95.06 86 SER A O 1
ATOM 678 N N . VAL A 1 87 ? -14.312 18.469 10.734 1 94.75 87 VAL A N 1
ATOM 679 C CA . VAL A 1 87 ? -13.914 19.281 9.586 1 94.75 87 VAL A CA 1
ATOM 680 C C . VAL A 1 87 ? -12.633 20.047 9.922 1 94.75 87 VAL A C 1
ATOM 682 O O . VAL A 1 87 ? -11.664 20.016 9.164 1 94.75 87 VAL A O 1
ATOM 685 N N . ARG A 1 88 ? -12.617 20.688 11.07 1 96.94 88 ARG A N 1
ATOM 686 C CA . ARG A 1 88 ? -11.461 21.453 11.508 1 96.94 88 ARG A CA 1
ATOM 687 C C . ARG A 1 88 ? -10.281 20.547 11.844 1 96.94 88 ARG A C 1
ATOM 689 O O . ARG A 1 88 ? -9.133 20.891 11.578 1 96.94 88 ARG A O 1
ATOM 696 N N . THR A 1 89 ? -10.602 19.422 12.398 1 97.62 89 THR A N 1
ATOM 697 C CA . THR A 1 89 ? -9.562 18.422 12.633 1 97.62 89 THR A CA 1
ATOM 698 C C . THR A 1 89 ? -8.875 18.031 11.328 1 97.62 89 THR A C 1
ATOM 700 O O . THR A 1 89 ? -7.648 17.953 11.266 1 97.62 89 THR A O 1
ATOM 703 N N . ASP A 1 90 ? -9.625 17.859 10.266 1 96.81 90 ASP A N 1
ATOM 704 C CA . ASP A 1 90 ? -9.062 17.516 8.961 1 96.81 90 ASP A CA 1
ATOM 705 C C . ASP A 1 90 ? -8.102 18.594 8.477 1 96.81 90 ASP A C 1
ATOM 707 O O . ASP A 1 90 ? -7.059 18.297 7.898 1 96.81 90 ASP A O 1
ATOM 711 N N . ILE A 1 91 ? -8.438 19.828 8.695 1 96.88 91 ILE A N 1
ATOM 712 C CA . ILE A 1 91 ? -7.586 20.938 8.273 1 96.88 91 ILE A CA 1
ATOM 713 C C . ILE A 1 91 ? -6.266 20.891 9.039 1 96.88 91 ILE A C 1
ATOM 715 O O . ILE A 1 91 ? -5.195 21.078 8.453 1 96.88 91 ILE A O 1
ATOM 719 N N . LEU A 1 92 ? -6.371 20.656 10.336 1 98.25 92 LEU A N 1
ATOM 720 C CA . LEU A 1 92 ? -5.156 20.578 11.148 1 98.25 92 LEU A CA 1
ATOM 721 C C . LEU A 1 92 ? -4.27 19.422 10.695 1 98.25 92 LEU A C 1
ATOM 723 O O . LEU A 1 92 ? -3.047 19.562 10.633 1 98.25 92 LEU A O 1
ATOM 727 N N . ILE A 1 93 ? -4.863 18.328 10.367 1 97.94 93 ILE A N 1
ATOM 728 C CA . ILE A 1 93 ? -4.102 17.188 9.844 1 97.94 93 ILE A CA 1
ATOM 729 C C . ILE A 1 93 ? -3.434 17.594 8.531 1 97.94 93 ILE A C 1
ATOM 731 O O . ILE A 1 93 ? -2.262 17.281 8.305 1 97.94 93 ILE A O 1
ATOM 735 N N . SER A 1 94 ? -4.164 18.219 7.66 1 97.31 94 SER A N 1
ATOM 736 C CA . SER A 1 94 ? -3.631 18.656 6.375 1 97.31 94 SER A CA 1
ATOM 737 C C . SER A 1 94 ? -2.43 19.578 6.562 1 97.31 94 SER A C 1
ATOM 739 O O . SER A 1 94 ? -1.438 19.469 5.836 1 97.31 94 SER A O 1
ATOM 741 N N . MET A 1 95 ? -2.525 20.469 7.496 1 97.88 95 MET A N 1
ATOM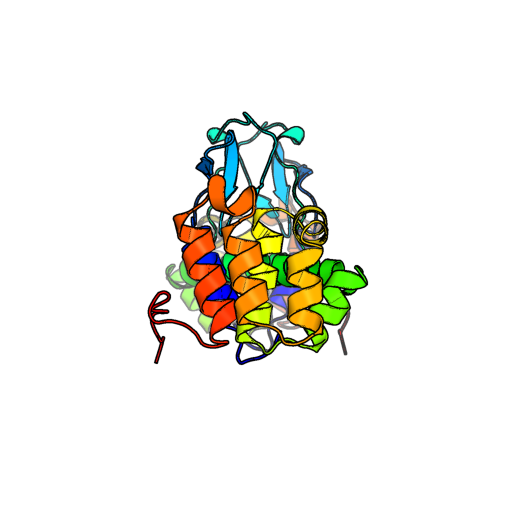 742 C CA . MET A 1 95 ? -1.404 21.359 7.793 1 97.88 95 MET A CA 1
ATOM 743 C C . MET A 1 95 ? -0.195 20.562 8.273 1 97.88 95 MET A C 1
ATOM 745 O O . MET A 1 95 ? 0.921 20.766 7.797 1 97.88 95 MET A O 1
ATOM 749 N N . ALA A 1 96 ? -0.442 19.688 9.211 1 97.81 96 ALA A N 1
ATOM 750 C CA . ALA A 1 96 ? 0.646 18.859 9.719 1 97.81 96 ALA A CA 1
ATOM 751 C C . ALA A 1 96 ? 1.268 18.016 8.609 1 97.81 96 ALA A C 1
ATOM 753 O O . ALA A 1 96 ? 2.479 17.781 8.602 1 97.81 96 ALA A O 1
ATOM 754 N N . TYR A 1 97 ? 0.44 17.578 7.746 1 95.44 97 TYR A N 1
ATOM 755 C CA . TYR A 1 97 ? 0.917 16.797 6.605 1 95.44 97 TYR A CA 1
ATOM 756 C C . TYR A 1 97 ? 1.83 17.641 5.719 1 95.44 97 TYR A C 1
ATOM 758 O O . TYR A 1 97 ? 2.818 17.125 5.184 1 95.44 97 TYR A O 1
ATOM 766 N N . GLN A 1 98 ? 1.488 18.828 5.539 1 93.88 98 GLN A N 1
ATOM 767 C CA . GLN A 1 98 ? 2.236 19.734 4.672 1 93.88 98 GLN A CA 1
ATOM 768 C C . GLN A 1 98 ? 3.508 20.234 5.355 1 93.88 98 GLN A C 1
ATOM 770 O O . GLN A 1 98 ? 4.586 20.219 4.762 1 93.88 98 GLN A O 1
ATOM 775 N N . MET A 1 99 ? 3.514 20.547 6.629 1 94.5 99 MET A N 1
ATOM 776 C CA . MET A 1 99 ? 4.645 21.266 7.219 1 94.5 99 MET A CA 1
ATOM 777 C C . MET A 1 99 ? 5.242 20.469 8.375 1 94.5 99 MET A C 1
ATOM 779 O O . MET A 1 99 ? 6.227 20.891 8.984 1 94.5 99 MET A O 1
ATOM 783 N N . GLY A 1 100 ? 4.629 19.297 8.703 1 95.5 100 GLY A N 1
ATOM 784 C CA . GLY A 1 100 ? 5.047 18.516 9.867 1 95.5 100 GLY A CA 1
ATOM 785 C C . GLY A 1 100 ? 4.348 18.938 11.141 1 95.5 100 GLY A C 1
ATOM 786 O O . GLY A 1 100 ? 3.857 20.062 11.258 1 95.5 100 GLY A O 1
ATOM 787 N N . VAL A 1 101 ? 4.406 18.047 12.109 1 98.19 101 VAL A N 1
ATOM 788 C CA . VAL A 1 101 ? 3.752 18.281 13.391 1 98.19 101 VAL A CA 1
ATOM 789 C C . VAL A 1 101 ? 4.461 19.406 14.133 1 98.19 101 VAL A C 1
ATOM 791 O O . VAL A 1 101 ? 3.809 20.25 14.75 1 98.19 101 VAL A O 1
ATOM 794 N N . ASN A 1 102 ? 5.801 19.422 14 1 97.5 102 ASN A N 1
ATOM 795 C CA . ASN A 1 102 ? 6.543 20.5 14.625 1 97.5 102 ASN A CA 1
ATOM 796 C C . ASN A 1 102 ? 6.199 21.844 14 1 97.5 102 ASN A C 1
ATOM 798 O O . ASN A 1 102 ? 6.129 22.859 14.695 1 97.5 102 ASN A O 1
ATOM 802 N N . GLY A 1 103 ? 6.07 21.859 12.734 1 97.12 103 GLY A N 1
ATOM 803 C CA . GLY A 1 103 ? 5.641 23.078 12.07 1 97.12 103 GLY A CA 1
ATOM 804 C C . GLY A 1 103 ? 4.285 23.578 12.547 1 97.12 103 GLY A C 1
ATOM 805 O O . GLY A 1 103 ? 4.125 24.75 12.859 1 97.12 103 GLY A O 1
ATOM 806 N N . LEU A 1 104 ? 3.344 22.703 12.656 1 98.44 104 LEU A N 1
ATOM 807 C CA . LEU A 1 104 ? 2.014 23.031 13.148 1 98.44 104 LEU A CA 1
ATOM 808 C C . LEU A 1 104 ? 2.078 23.516 14.602 1 98.44 104 LEU A C 1
ATOM 810 O O . LEU A 1 104 ? 1.393 24.469 14.969 1 98.44 104 LEU A O 1
ATOM 814 N N . ALA A 1 105 ? 2.943 22.859 15.344 1 98.38 105 ALA A N 1
ATOM 815 C CA . ALA A 1 105 ? 3.072 23.203 16.766 1 98.38 105 ALA A CA 1
ATOM 816 C C . ALA A 1 105 ? 3.566 24.641 16.938 1 98.38 105 ALA A C 1
ATOM 818 O O . ALA A 1 105 ? 3.373 25.25 17.984 1 98.38 105 ALA A O 1
ATOM 819 N N . GLY A 1 106 ? 4.191 25.156 15.945 1 97.75 106 GLY A N 1
ATOM 820 C CA . GLY A 1 106 ? 4.707 26.516 15.984 1 97.75 106 GLY A CA 1
ATOM 821 C C . GLY A 1 106 ? 3.627 27.578 15.828 1 97.75 106 GLY A C 1
ATOM 822 O O . GLY A 1 106 ? 3.879 28.766 16.031 1 97.75 106 GLY A O 1
ATOM 823 N N . PHE A 1 107 ? 2.443 27.188 15.508 1 98.38 107 PHE A N 1
ATOM 824 C CA . PHE A 1 107 ? 1.329 28.109 15.344 1 98.38 107 PHE A CA 1
ATOM 825 C C . PHE A 1 107 ? 0.675 28.422 16.688 1 98.38 107 PHE A C 1
ATOM 827 O O . PHE A 1 107 ? -0.517 28.172 16.875 1 98.38 107 PHE A O 1
ATOM 834 N N . ASN A 1 108 ? 1.433 29 17.578 1 98 108 ASN A N 1
ATOM 835 C CA . ASN A 1 108 ? 1.009 29.219 18.953 1 98 108 ASN A CA 1
ATOM 836 C C . ASN A 1 108 ? -0.29 30.016 19.031 1 98 108 ASN A C 1
ATOM 838 O O . ASN A 1 108 ? -1.259 29.578 19.656 1 98 108 ASN A O 1
ATOM 842 N N . SER A 1 109 ? -0.297 31.172 18.391 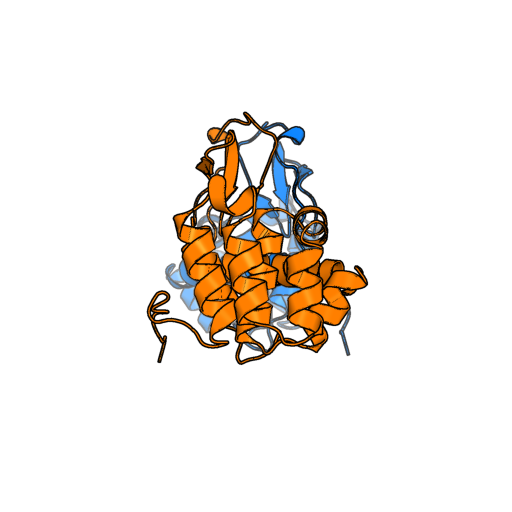1 98.31 109 SER A N 1
ATOM 843 C CA . SER A 1 109 ? -1.458 32.062 18.469 1 98.31 109 SER A CA 1
ATOM 844 C C . SER A 1 109 ? -2.691 31.406 17.859 1 98.31 109 SER A C 1
ATOM 846 O O . SER A 1 109 ? -3.795 31.531 18.391 1 98.31 109 SER A O 1
ATOM 848 N N . MET A 1 110 ? -2.547 30.688 16.75 1 98.75 110 MET A N 1
ATOM 849 C CA . MET A 1 110 ? -3.662 29.984 16.109 1 98.75 110 MET A CA 1
ATOM 850 C C . MET A 1 110 ? -4.211 28.891 17.016 1 98.75 110 MET A C 1
ATOM 852 O O . MET A 1 110 ? -5.422 28.828 17.25 1 98.75 110 MET A O 1
ATOM 856 N N . LEU A 1 111 ? -3.334 28.062 17.516 1 98.81 111 LEU A N 1
ATOM 857 C CA . LEU A 1 111 ? -3.75 26.938 18.344 1 98.81 111 LEU A CA 1
ATOM 858 C C . LEU A 1 111 ? -4.434 27.422 19.609 1 98.81 111 LEU A C 1
ATOM 860 O O . LEU A 1 111 ? -5.418 26.828 20.062 1 98.81 111 LEU A O 1
ATOM 864 N N . MET A 1 112 ? -3.883 28.484 20.203 1 98.56 112 MET A N 1
ATOM 865 C CA . MET A 1 112 ? -4.535 29.078 21.359 1 98.56 112 MET A CA 1
ATOM 866 C C . MET A 1 112 ? -5.93 29.578 21.016 1 98.56 112 MET A C 1
ATOM 868 O O . MET A 1 112 ? -6.883 29.359 21.766 1 98.56 112 MET A O 1
ATOM 872 N N . ALA A 1 113 ? -6 30.312 19.922 1 98.75 113 ALA A N 1
ATOM 873 C CA . ALA A 1 113 ? -7.297 30.812 19.484 1 98.75 113 ALA A CA 1
ATOM 874 C C . ALA A 1 113 ? -8.297 29.688 19.297 1 98.75 113 ALA A C 1
ATOM 876 O O . ALA A 1 113 ? -9.469 29.812 19.656 1 98.75 113 ALA A O 1
ATOM 877 N N . ILE A 1 114 ? -7.918 28.516 18.719 1 98.75 114 ILE A N 1
ATOM 878 C CA . ILE A 1 114 ? -8.781 27.344 18.516 1 98.75 114 ILE A CA 1
ATOM 879 C C . ILE A 1 114 ? -9.242 26.812 19.875 1 98.75 114 ILE A C 1
ATOM 881 O O . ILE A 1 114 ? -10.422 26.531 20.062 1 98.75 114 ILE A O 1
ATOM 885 N N . THR A 1 115 ? -8.32 26.719 20.812 1 98.44 115 THR A N 1
ATOM 886 C CA . THR A 1 115 ? -8.625 26.188 22.141 1 98.44 115 THR A CA 1
ATOM 887 C C . THR A 1 115 ? -9.633 27.094 22.844 1 98.44 115 THR A C 1
ATOM 889 O O . THR A 1 115 ? -10.453 26.609 23.625 1 98.44 115 THR A O 1
ATOM 892 N N . GLU A 1 116 ? -9.578 28.328 22.531 1 98.44 116 GLU A N 1
ATOM 893 C CA . GLU A 1 116 ? -10.492 29.297 23.125 1 98.44 116 GLU A CA 1
ATOM 894 C C . GLU A 1 116 ? -11.758 29.438 22.281 1 98.44 116 GLU A C 1
ATOM 896 O O . GLU A 1 116 ? -12.609 30.281 22.578 1 98.44 116 GLU A O 1
ATOM 901 N N . LEU A 1 117 ? -11.852 28.688 21.203 1 98.56 117 LEU A N 1
ATOM 902 C CA . LEU A 1 117 ? -12.992 28.656 20.297 1 98.56 117 LEU A CA 1
ATOM 903 C C . LEU A 1 117 ? -13.172 29.984 19.578 1 98.56 117 LEU A C 1
ATOM 905 O O . LEU A 1 117 ? -14.297 30.406 19.297 1 98.56 117 LEU A O 1
ATOM 909 N N . GLU A 1 118 ? -12.07 30.688 19.469 1 98.69 118 GLU A N 1
ATOM 910 C CA . GLU A 1 118 ? -12.055 31.922 18.719 1 98.69 118 GLU A CA 1
ATOM 911 C C . GLU A 1 118 ? -11.719 31.688 17.25 1 98.69 118 GLU A C 1
ATOM 913 O O . GLU A 1 118 ? -10.609 31.984 16.812 1 98.69 118 GLU A O 1
ATOM 918 N N . TRP A 1 119 ? -12.656 31.281 16.5 1 98.44 119 TRP A N 1
ATOM 919 C CA . TRP A 1 119 ? -12.43 30.734 15.164 1 98.44 119 TRP A CA 1
ATOM 920 C C . TRP A 1 119 ? -12.047 31.844 14.188 1 98.44 119 TRP A C 1
ATOM 922 O O . TRP A 1 119 ? -11.219 31.625 13.297 1 98.44 119 TRP A O 1
ATOM 932 N N . ASN A 1 120 ? -12.711 33.062 14.289 1 98.44 120 ASN A N 1
ATOM 933 C CA . ASN A 1 120 ? -12.297 34.156 13.438 1 98.44 120 ASN A CA 1
ATOM 934 C C . ASN A 1 120 ? -10.844 34.531 13.68 1 98.44 120 ASN A C 1
ATOM 936 O O . ASN A 1 120 ? -10.094 34.781 12.727 1 98.44 120 ASN A O 1
ATOM 940 N N . ASN A 1 121 ? -10.508 34.594 14.906 1 98.75 121 ASN A N 1
ATOM 941 C CA . ASN A 1 121 ? -9.125 34.906 15.258 1 98.75 121 ASN A CA 1
ATOM 942 C C . ASN A 1 121 ? -8.164 33.844 14.773 1 98.75 121 ASN A C 1
ATOM 944 O O . ASN A 1 121 ? -7.074 34.125 14.289 1 98.75 121 ASN A O 1
ATOM 948 N N . ALA A 1 122 ? -8.547 32.562 14.953 1 98.81 122 ALA A N 1
ATOM 949 C CA . ALA A 1 122 ? -7.715 31.469 14.469 1 98.81 122 ALA A CA 1
ATOM 950 C C . ALA A 1 122 ? -7.441 31.609 12.977 1 98.81 122 ALA A C 1
ATOM 952 O O . ALA A 1 122 ? -6.301 31.484 12.531 1 98.81 122 ALA A O 1
ATOM 953 N N . ALA A 1 123 ? -8.469 31.859 12.25 1 98.44 123 ALA A N 1
ATOM 954 C CA . ALA A 1 123 ? -8.336 32.031 10.805 1 98.44 123 ALA A CA 1
ATOM 955 C C . ALA A 1 123 ? -7.426 33.219 10.477 1 98.44 123 ALA A C 1
ATOM 957 O O . ALA A 1 123 ? -6.594 33.125 9.57 1 98.44 123 ALA A O 1
ATOM 958 N N . ASP A 1 124 ? -7.598 34.312 11.203 1 98.56 124 ASP A N 1
ATOM 959 C CA . ASP A 1 124 ? -6.77 35.5 10.984 1 98.56 124 ASP A CA 1
ATOM 960 C C . ASP A 1 124 ? -5.297 35.188 11.25 1 98.56 124 ASP A C 1
ATOM 962 O O . ASP A 1 124 ? -4.422 35.656 10.508 1 98.56 124 ASP A O 1
ATOM 966 N N . GLU A 1 125 ? -5.008 34.469 12.328 1 98.56 125 GLU A N 1
ATOM 967 C CA . GLU A 1 125 ? -3.637 34.094 12.633 1 98.56 125 GLU A CA 1
ATOM 968 C C . GLU A 1 125 ? -3.047 33.219 11.516 1 98.56 125 GLU A C 1
ATOM 970 O O . GLU A 1 125 ? -1.864 33.344 11.195 1 98.56 125 GLU A O 1
ATOM 975 N N . MET A 1 126 ? -3.875 32.281 10.938 1 98.44 126 MET A N 1
ATOM 976 C CA . MET A 1 126 ? -3.428 31.516 9.789 1 98.44 126 MET A CA 1
ATOM 977 C C . MET A 1 126 ? -3.033 32.438 8.633 1 98.44 126 MET A C 1
ATOM 979 O O . MET A 1 126 ? -1.947 32.281 8.07 1 98.44 126 MET A O 1
ATOM 983 N N . ARG A 1 127 ? -3.842 33.406 8.336 1 97.94 127 ARG A N 1
ATOM 984 C CA . ARG A 1 127 ? -3.66 34.281 7.188 1 97.94 127 ARG A CA 1
ATOM 985 C C . ARG A 1 127 ? -2.434 35.156 7.363 1 97.94 127 ARG A C 1
ATOM 987 O O . ARG A 1 127 ? -1.792 35.562 6.379 1 97.94 127 ARG A O 1
ATOM 994 N N . ARG A 1 128 ? -2.023 35.438 8.562 1 97.06 128 ARG A N 1
ATOM 995 C CA . ARG A 1 128 ? -0.911 36.344 8.836 1 97.06 128 ARG A CA 1
ATOM 996 C C . ARG A 1 128 ? 0.395 35.594 9 1 97.06 128 ARG A C 1
ATOM 998 O O . ARG A 1 128 ? 1.454 36.188 9.203 1 97.06 128 ARG A O 1
ATOM 1005 N N . SER A 1 129 ? 0.351 34.375 8.859 1 97.25 129 SER A N 1
ATOM 1006 C CA . SER A 1 129 ? 1.511 33.531 9.133 1 97.25 129 SER A CA 1
ATOM 1007 C C . SER A 1 129 ? 2.492 33.531 7.969 1 97.25 129 SER A C 1
ATOM 1009 O O . SER A 1 129 ? 2.135 33.906 6.852 1 97.25 129 SER A O 1
ATOM 1011 N N . ILE A 1 130 ? 3.68 33.156 8.234 1 95.31 130 ILE A N 1
ATOM 1012 C CA . ILE A 1 130 ? 4.691 32.938 7.203 1 95.31 130 ILE A CA 1
ATOM 1013 C C . ILE A 1 130 ? 4.238 31.828 6.262 1 95.31 130 ILE A C 1
ATOM 1015 O O . ILE A 1 130 ? 4.438 31.922 5.047 1 95.31 130 ILE A O 1
ATOM 1019 N N . TRP A 1 131 ? 3.67 30.859 6.824 1 94.94 131 TRP A N 1
ATOM 1020 C CA . TRP A 1 131 ? 3.133 29.75 6.055 1 94.94 131 TRP A CA 1
ATOM 1021 C C . TRP A 1 131 ? 2.166 30.234 4.984 1 94.94 131 TRP A C 1
ATOM 1023 O O . TRP A 1 131 ? 2.217 29.797 3.836 1 94.94 131 TRP A O 1
ATOM 1033 N N . ALA A 1 132 ? 1.278 31.094 5.344 1 96.5 132 ALA A N 1
ATOM 1034 C CA . ALA A 1 132 ? 0.293 31.641 4.414 1 96.5 132 ALA A CA 1
ATOM 1035 C C . ALA A 1 132 ? 0.97 32.406 3.291 1 96.5 132 ALA A C 1
ATOM 1037 O O . ALA A 1 132 ? 0.464 32.469 2.168 1 96.5 132 ALA A O 1
ATOM 1038 N N . LYS A 1 133 ? 2.113 33.031 3.578 1 96.25 133 LYS A N 1
ATOM 1039 C CA . LYS A 1 133 ? 2.857 33.75 2.551 1 96.25 133 LYS A CA 1
ATOM 1040 C C . LYS A 1 133 ? 3.453 32.781 1.525 1 96.25 133 LYS A C 1
ATOM 1042 O O . LYS A 1 133 ? 3.551 33.125 0.341 1 96.25 133 LYS A O 1
ATOM 1047 N N . GLN A 1 134 ? 3.805 31.656 1.958 1 93.75 134 GLN A N 1
ATOM 1048 C CA . GLN A 1 134 ? 4.469 30.672 1.114 1 93.75 134 GLN A CA 1
ATOM 1049 C C . GLN A 1 134 ? 3.459 29.906 0.266 1 93.75 134 GLN A C 1
ATOM 1051 O O . GLN A 1 134 ? 3.779 29.453 -0.838 1 93.75 134 GLN A O 1
ATOM 1056 N N . THR A 1 135 ? 2.27 29.656 0.759 1 94.62 135 THR A N 1
ATOM 1057 C CA . THR A 1 135 ? 1.207 28.938 0.066 1 94.62 135 THR A CA 1
ATOM 1058 C C . THR A 1 135 ? -0.131 29.641 0.24 1 94.62 135 THR A C 1
ATOM 1060 O O . THR A 1 135 ? -1.041 29.125 0.886 1 94.62 135 THR A O 1
ATOM 1063 N N . PRO A 1 136 ? -0.223 30.75 -0.356 1 95.75 136 PRO A N 1
ATOM 1064 C CA . PRO A 1 136 ? -1.331 31.656 -0.045 1 95.75 136 PRO A CA 1
ATOM 1065 C C . PRO A 1 136 ? -2.695 31.062 -0.389 1 95.75 136 PRO A C 1
ATOM 1067 O O . PRO A 1 136 ? -3.654 31.234 0.368 1 95.75 136 PRO A O 1
ATOM 1070 N N . LYS A 1 137 ? -2.852 30.375 -1.513 1 94.94 137 LYS A N 1
ATOM 1071 C CA . LYS A 1 137 ? -4.156 29.844 -1.908 1 94.94 137 LYS A CA 1
ATOM 1072 C C . LYS A 1 137 ? -4.613 28.734 -0.963 1 94.94 137 LYS A C 1
ATOM 1074 O O . LYS A 1 137 ? -5.754 28.734 -0.499 1 94.94 137 LYS A O 1
ATOM 1079 N N . ARG A 1 138 ? -3.746 27.797 -0.666 1 94.88 138 ARG A N 1
ATOM 1080 C CA . ARG A 1 138 ? -4.078 26.734 0.265 1 94.88 138 ARG A CA 1
ATOM 1081 C C . ARG A 1 138 ? -4.387 27.281 1.652 1 94.88 138 ARG A C 1
ATOM 1083 O O . ARG A 1 138 ? -5.344 26.859 2.299 1 94.88 138 ARG A O 1
ATOM 1090 N N . ALA A 1 139 ? -3.561 28.203 2.078 1 96.44 139 ALA A N 1
ATOM 1091 C CA . ALA A 1 139 ? -3.75 28.812 3.396 1 96.44 139 ALA A CA 1
ATOM 1092 C C . ALA A 1 139 ? -5.129 29.453 3.512 1 96.44 139 ALA A C 1
ATOM 1094 O O . ALA A 1 139 ? -5.801 29.328 4.539 1 96.44 139 ALA A O 1
ATOM 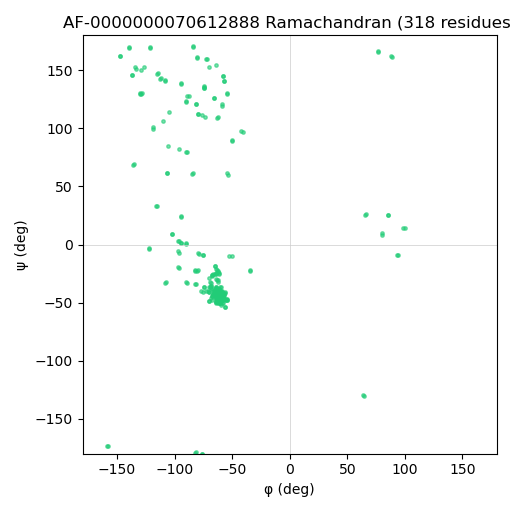1095 N N . GLU A 1 140 ? -5.473 30.125 2.455 1 96.25 140 GLU A N 1
ATOM 1096 C CA . GLU A 1 140 ? -6.773 30.781 2.49 1 96.25 140 GLU A CA 1
ATOM 1097 C C . GLU A 1 140 ? -7.91 29.766 2.52 1 96.25 140 GLU A C 1
ATOM 1099 O O . GLU A 1 140 ? -8.891 29.938 3.248 1 96.25 140 GLU A O 1
ATOM 1104 N N . ARG A 1 141 ? -7.855 28.688 1.739 1 95.75 141 ARG A N 1
ATOM 1105 C CA . ARG A 1 141 ? -8.867 27.641 1.777 1 95.75 141 ARG A CA 1
ATOM 1106 C C . ARG A 1 141 ? -8.984 27.031 3.174 1 95.75 141 ARG A C 1
ATOM 1108 O O . ARG A 1 141 ? -10.086 26.859 3.693 1 95.75 141 ARG A O 1
ATOM 1115 N N . HIS A 1 142 ? -7.844 26.734 3.779 1 97.56 142 HIS A N 1
ATOM 1116 C CA . HIS A 1 142 ? -7.812 26.156 5.117 1 97.56 142 HIS A CA 1
ATOM 1117 C C . HIS A 1 142 ? -8.383 27.109 6.148 1 97.56 142 HIS A C 1
ATOM 1119 O O . HIS A 1 142 ? -9.195 26.719 6.988 1 97.56 142 HIS A O 1
ATOM 1125 N N . ALA A 1 143 ? -7.945 28.359 6.055 1 97.5 143 ALA A N 1
ATOM 1126 C CA . ALA A 1 143 ? -8.406 29.359 7.012 1 97.5 143 ALA A CA 1
ATOM 1127 C C . ALA A 1 143 ? -9.922 29.531 6.938 1 97.5 143 ALA A C 1
ATOM 1129 O O . ALA A 1 143 ? -10.586 29.672 7.965 1 97.5 143 ALA A O 1
ATOM 1130 N N . ALA A 1 144 ? -10.477 29.531 5.766 1 96.56 144 ALA A N 1
ATOM 1131 C CA . ALA A 1 144 ? -11.922 29.672 5.59 1 96.56 144 ALA A CA 1
ATOM 1132 C C . ALA A 1 144 ? -12.664 28.531 6.277 1 96.56 144 ALA A C 1
ATOM 1134 O O . ALA A 1 144 ? -13.711 28.75 6.898 1 96.56 144 ALA A O 1
ATOM 1135 N N . VAL A 1 145 ? -12.156 27.344 6.145 1 95.94 145 VAL A N 1
ATOM 1136 C CA . VAL A 1 145 ? -12.789 26.172 6.746 1 95.94 145 VAL A CA 1
ATOM 1137 C C . VAL A 1 145 ? -12.648 26.234 8.266 1 95.94 145 VAL A C 1
ATOM 1139 O O . VAL A 1 145 ? -13.586 25.922 9 1 95.94 145 VAL A O 1
ATOM 1142 N N . ILE A 1 146 ? -11.492 26.641 8.781 1 97.69 146 ILE A N 1
ATOM 1143 C CA . ILE A 1 146 ? -11.289 26.797 10.219 1 97.69 146 ILE A CA 1
ATOM 1144 C C . ILE A 1 146 ? -12.281 27.812 10.766 1 97.69 146 ILE A C 1
ATOM 1146 O O . ILE A 1 146 ? -12.875 27.609 11.828 1 97.69 146 ILE A O 1
ATOM 1150 N N . GLU A 1 147 ? -12.438 28.859 10.031 1 97.19 147 GLU A N 1
ATOM 1151 C CA . GLU A 1 147 ? -13.328 29.938 10.445 1 97.19 147 GLU A CA 1
ATOM 1152 C C . GLU A 1 147 ? -14.773 29.453 10.547 1 97.19 147 GLU A C 1
ATOM 1154 O O . GLU A 1 147 ? -15.445 29.688 11.555 1 97.19 147 GLU A O 1
ATOM 1159 N N . SER A 1 148 ? -15.266 28.719 9.547 1 95.19 148 SER A N 1
ATOM 1160 C CA . SER A 1 148 ? -16.672 28.344 9.461 1 95.19 148 SER A CA 1
ATOM 1161 C C . SER A 1 148 ? -16.938 27.031 10.172 1 95.19 148 SER A C 1
ATOM 1163 O O . SER A 1 148 ? -18.062 26.781 10.641 1 95.19 148 SER A O 1
ATOM 1165 N N . GLY A 1 149 ? -15.977 26.172 10.141 1 94.62 149 GLY A N 1
ATOM 1166 C CA . GLY A 1 149 ? -16.141 24.828 10.672 1 94.62 149 GLY A CA 1
ATOM 1167 C C . GLY A 1 149 ? -16.875 23.891 9.719 1 94.62 149 GLY A C 1
ATOM 1168 O O . GLY A 1 149 ? -17.297 22.812 10.117 1 94.62 149 GLY A O 1
ATOM 1169 N N . GLN A 1 150 ? -17.078 24.312 8.516 1 92.19 150 GLN A N 1
ATOM 1170 C CA . GLN A 1 150 ? -17.766 23.562 7.469 1 92.19 150 GLN A CA 1
ATOM 1171 C C . GLN A 1 150 ? -16.938 23.516 6.188 1 92.19 150 GLN A C 1
ATOM 1173 O O . GLN A 1 150 ? -16.062 24.359 5.984 1 92.19 150 GLN A O 1
ATOM 1178 N N . TRP A 1 151 ? -17.203 22.375 5.5 1 89.62 151 TRP A N 1
ATOM 1179 C CA . TRP A 1 151 ? -16.547 22.359 4.191 1 89.62 151 TRP A CA 1
ATOM 1180 C C . TRP A 1 151 ? -17.078 23.484 3.309 1 89.62 151 TRP A C 1
ATOM 1182 O O . TRP A 1 151 ? -18.281 23.734 3.262 1 89.62 151 TRP A O 1
ATOM 1192 N N . ALA A 1 152 ? -16.203 24.328 3.191 1 68.88 152 ALA A N 1
ATOM 1193 C CA . ALA A 1 152 ? -16.531 25.5 2.379 1 68.88 152 ALA A CA 1
ATOM 1194 C C . ALA A 1 152 ? -16.641 25.125 0.903 1 68.88 152 ALA A C 1
ATOM 1196 O O . ALA A 1 152 ? -16.094 24.109 0.47 1 68.88 152 ALA A O 1
ATOM 1197 N N . PRO A 1 153 ? -17.391 25.844 0.239 1 69.12 153 PRO A N 1
ATOM 1198 C CA . PRO A 1 153 ? -17.469 25.625 -1.208 1 69.12 153 PRO A CA 1
ATOM 1199 C C . PRO A 1 153 ? -16.094 25.562 -1.874 1 69.12 153 PRO A C 1
ATOM 1201 O O . PRO A 1 153 ? -15.984 25.141 -3.029 1 69.12 153 PRO A O 1
ATOM 1204 N N . VAL A 1 154 ? -15.156 25.922 -1.075 1 72.25 154 VAL A N 1
ATOM 1205 C CA . VAL A 1 154 ? -13.805 25.906 -1.632 1 72.25 154 VAL A CA 1
ATOM 1206 C C . VAL A 1 154 ? -13.383 24.469 -1.908 1 72.25 154 VAL A C 1
ATOM 1208 O O . VAL A 1 154 ? -12.508 24.219 -2.74 1 72.25 154 VAL A O 1
ATOM 1211 N N . TYR A 1 155 ? -13.938 23.562 -1.16 1 75.12 155 TYR A N 1
ATOM 1212 C CA . TYR A 1 155 ? -13.68 22.156 -1.466 1 75.12 155 TYR A CA 1
ATOM 1213 C C . TYR A 1 155 ? -14.93 21.469 -2.01 1 75.12 155 TYR A C 1
ATOM 1215 O O . TYR A 1 155 ? -16.016 21.594 -1.431 1 75.12 155 TYR A O 1
ATOM 1223 N N . ASN A 1 156 ? -15.016 21.172 -3.254 1 68.25 156 ASN A N 1
ATOM 1224 C CA . ASN A 1 156 ? -16.062 20.359 -3.852 1 68.25 156 ASN A CA 1
ATOM 1225 C C . ASN A 1 156 ? -15.617 18.906 -3.998 1 68.25 156 ASN A C 1
ATOM 1227 O O . ASN A 1 156 ? -15.102 18.5 -5.047 1 68.25 156 ASN A O 1
ATOM 1231 N N . PHE A 1 157 ? -15.773 18.203 -2.818 1 68.38 157 PHE A N 1
ATOM 1232 C CA . PHE A 1 157 ? -15.312 16.812 -2.902 1 68.38 157 PHE A CA 1
ATOM 1233 C C . PHE A 1 157 ? -16.281 15.969 -3.713 1 68.38 157 PHE A C 1
ATOM 1235 O O . PHE A 1 157 ? -17.5 16.203 -3.686 1 68.38 157 PHE A O 1
ATOM 1242 N N . ALA A 1 158 ? -15.961 15.523 -4.883 1 49.25 158 ALA A N 1
ATOM 1243 C CA . ALA A 1 158 ? -16.859 14.664 -5.652 1 49.25 158 ALA A CA 1
ATOM 1244 C C . ALA A 1 158 ? -17.547 13.641 -4.746 1 49.25 158 ALA A C 1
ATOM 1246 O O . ALA A 1 158 ? -16.891 12.938 -3.979 1 49.25 158 ALA A O 1
ATOM 1247 N N . ILE A 1 159 ? -18.766 13.859 -4.273 1 41.22 159 ILE A N 1
ATOM 1248 C CA . ILE A 1 159 ? -19.609 12.93 -3.535 1 41.22 159 ILE A CA 1
ATOM 1249 C C . ILE A 1 159 ? -19.688 11.602 -4.281 1 41.22 159 ILE A C 1
ATOM 1251 O O . ILE A 1 159 ? -20.094 11.555 -5.441 1 41.22 159 ILE A O 1
ATOM 1255 N N . ASN A 1 160 ? -18.906 10.656 -4.109 1 33.31 160 ASN A N 1
ATOM 1256 C CA . ASN A 1 160 ? -19.344 9.344 -4.59 1 33.31 160 ASN A CA 1
ATOM 1257 C C . ASN A 1 160 ? -20.703 8.961 -4.023 1 33.31 160 ASN A C 1
ATOM 1259 O O . ASN A 1 160 ? -20.828 8.625 -2.844 1 33.31 160 ASN A O 1
ATOM 1263 N N . GLN A 1 161 ? -21.688 9.602 -4.234 1 24.25 161 GLN A N 1
ATOM 1264 C CA . GLN A 1 161 ? -23.016 9.023 -4.082 1 24.25 161 GLN A CA 1
ATOM 1265 C C . GLN A 1 161 ? -23.203 7.832 -5.016 1 24.25 161 GLN A C 1
ATOM 1267 O O . GLN A 1 161 ? -22.766 7.863 -6.168 1 24.25 161 GLN A O 1
ATOM 1272 N N . MET B 1 1 ? -12.102 -12.18 -3.457 1 42.78 1 MET B N 1
ATOM 1273 C CA . MET B 1 1 ? -11.328 -13.172 -2.713 1 42.78 1 MET B CA 1
ATOM 1274 C C . MET B 1 1 ? -12.141 -13.75 -1.562 1 42.78 1 MET B C 1
ATOM 1276 O O . MET B 1 1 ? -12.906 -13.031 -0.917 1 42.78 1 MET B O 1
ATOM 1280 N N . ASN B 1 2 ? -12.297 -14.961 -1.638 1 49.34 2 ASN B N 1
ATOM 1281 C CA . ASN B 1 2 ? -13.117 -15.773 -0.754 1 49.34 2 ASN B CA 1
ATOM 1282 C C . ASN B 1 2 ? -12.664 -15.664 0.698 1 49.34 2 ASN B C 1
ATOM 1284 O O . ASN B 1 2 ? -11.469 -15.602 0.975 1 49.34 2 ASN B O 1
ATOM 1288 N N . LYS B 1 3 ? -13.492 -15.195 1.644 1 51.09 3 LYS B N 1
ATOM 1289 C CA . LYS B 1 3 ? -13.344 -15.141 3.096 1 51.09 3 LYS B CA 1
ATOM 1290 C C . LYS B 1 3 ? -12.57 -16.344 3.617 1 51.09 3 LYS B C 1
ATOM 1292 O O . LYS B 1 3 ? -11.992 -16.297 4.703 1 51.09 3 LYS B O 1
ATOM 1297 N N . ASN B 1 4 ? -12.531 -17.438 2.877 1 58.53 4 ASN B N 1
ATOM 1298 C CA . ASN B 1 4 ? -11.938 -18.688 3.35 1 58.53 4 ASN B CA 1
ATOM 1299 C C . ASN B 1 4 ? -10.547 -18.906 2.76 1 58.53 4 ASN B C 1
ATOM 1301 O O . ASN B 1 4 ? -9.984 -20 2.867 1 58.53 4 ASN B O 1
ATOM 1305 N N . SER B 1 5 ? -10.008 -17.953 2.117 1 81.94 5 SER B N 1
ATOM 1306 C CA . SER B 1 5 ? -8.719 -18.141 1.464 1 81.94 5 SER B CA 1
ATOM 1307 C C . SER B 1 5 ? -7.566 -17.812 2.412 1 81.94 5 SER B C 1
ATOM 1309 O O . SER B 1 5 ? -7.664 -16.891 3.223 1 81.94 5 SER B O 1
ATOM 1311 N N . ASP B 1 6 ? -6.633 -18.781 2.504 1 91.5 6 ASP B N 1
ATOM 1312 C CA . ASP B 1 6 ? -5.41 -18.578 3.271 1 91.5 6 ASP B CA 1
ATOM 1313 C C . ASP B 1 6 ? -4.27 -18.094 2.373 1 91.5 6 ASP B C 1
ATOM 1315 O O . ASP B 1 6 ? -3.1 -18.344 2.66 1 91.5 6 ASP B O 1
ATOM 1319 N N . ILE B 1 7 ? -4.684 -17.516 1.304 1 95 7 ILE B N 1
ATOM 1320 C CA . ILE B 1 7 ? -3.707 -17.172 0.278 1 95 7 ILE B CA 1
ATOM 1321 C C . ILE B 1 7 ? -2.721 -16.141 0.833 1 95 7 ILE B C 1
ATOM 1323 O O . ILE B 1 7 ? -1.528 -16.188 0.518 1 95 7 ILE B O 1
ATOM 1327 N N . PHE B 1 8 ? -3.195 -15.211 1.664 1 94.62 8 PHE B N 1
ATOM 1328 C CA . PHE B 1 8 ? -2.283 -14.25 2.264 1 94.62 8 PHE B CA 1
ATOM 1329 C C . PHE B 1 8 ? -1.231 -14.953 3.113 1 94.62 8 PHE B C 1
ATOM 1331 O O . PHE B 1 8 ? -0.035 -14.688 2.977 1 94.62 8 PHE B O 1
ATOM 1338 N N . SER B 1 9 ? -1.739 -15.828 3.977 1 94.06 9 SER B N 1
ATOM 1339 C CA . SER B 1 9 ? -0.834 -16.562 4.848 1 94.06 9 SER B CA 1
ATOM 1340 C C . SER B 1 9 ? 0.147 -17.406 4.039 1 94.06 9 SER B C 1
ATOM 1342 O O . SER B 1 9 ? 1.34 -17.453 4.348 1 94.06 9 SER B O 1
ATOM 1344 N N . LEU B 1 10 ? -0.342 -18.062 3.062 1 95.38 10 LEU B N 1
ATOM 1345 C CA . LEU B 1 10 ? 0.498 -18.906 2.223 1 95.38 10 LEU B CA 1
ATOM 1346 C C . LEU B 1 10 ? 1.618 -18.094 1.581 1 95.38 10 LEU B C 1
ATOM 1348 O O . LEU B 1 10 ? 2.789 -18.484 1.655 1 95.38 10 LEU B O 1
ATOM 1352 N N . LEU B 1 11 ? 1.244 -16.969 0.955 1 96.06 11 LEU B N 1
ATOM 1353 C CA . LEU B 1 11 ? 2.244 -16.172 0.244 1 96.06 11 LEU B CA 1
ATOM 1354 C C . LEU B 1 11 ? 3.221 -15.531 1.22 1 96.06 11 LEU B C 1
ATOM 1356 O O . LEU B 1 11 ? 4.402 -15.367 0.906 1 96.06 11 LEU B O 1
ATOM 1360 N N . LYS B 1 12 ? 2.76 -15.133 2.354 1 94.81 12 LYS B N 1
ATOM 1361 C CA . LYS B 1 12 ? 3.666 -14.578 3.354 1 94.81 12 LYS B CA 1
ATOM 1362 C C . LYS B 1 12 ? 4.695 -15.609 3.801 1 94.81 12 LYS B C 1
ATOM 1364 O O . LYS B 1 12 ? 5.855 -15.273 4.047 1 94.81 12 LYS B O 1
ATOM 1369 N N . VAL B 1 13 ? 4.281 -16.828 3.924 1 93.31 13 VAL B N 1
ATOM 1370 C CA . VAL B 1 13 ? 5.188 -17.906 4.32 1 93.31 13 VAL B CA 1
ATOM 1371 C C . VAL B 1 13 ? 6.172 -18.203 3.191 1 93.31 13 VAL B C 1
ATOM 1373 O O . VAL B 1 13 ? 7.375 -18.312 3.424 1 93.31 13 VAL B O 1
ATOM 1376 N N . GLU B 1 14 ? 5.703 -18.359 1.979 1 94.56 14 GLU B N 1
ATOM 1377 C CA . GLU B 1 14 ? 6.531 -18.797 0.857 1 94.56 14 GLU B CA 1
ATOM 1378 C C . GLU B 1 14 ? 7.441 -17.672 0.373 1 94.56 14 GLU B C 1
ATOM 1380 O O . GLU B 1 14 ? 8.578 -17.922 -0.029 1 94.56 14 GLU B O 1
ATOM 1385 N N . GLU B 1 15 ? 6.938 -16.406 0.385 1 94.12 15 GLU B N 1
ATOM 1386 C CA . GLU B 1 15 ? 7.691 -15.281 -0.166 1 94.12 15 GLU B CA 1
ATOM 1387 C C . GLU B 1 15 ? 8.445 -14.531 0.929 1 94.12 15 GLU B C 1
ATOM 1389 O O . GLU B 1 15 ? 9.375 -13.781 0.644 1 94.12 15 GLU B O 1
ATOM 1394 N N . GLY B 1 16 ? 7.938 -14.766 2.18 1 94.75 16 GLY B N 1
ATOM 1395 C CA . GLY B 1 16 ? 8.414 -13.906 3.25 1 94.75 16 GLY B CA 1
ATOM 1396 C C . GLY B 1 16 ? 7.781 -12.531 3.236 1 94.75 16 GLY B C 1
ATOM 1397 O O . GLY B 1 16 ? 7.09 -12.172 2.283 1 94.75 16 GLY B O 1
ATOM 1398 N N . VAL B 1 17 ? 7.957 -11.828 4.32 1 97.31 17 VAL B N 1
ATOM 1399 C CA . VAL B 1 17 ? 7.449 -10.469 4.457 1 97.31 17 VAL B CA 1
ATOM 1400 C C . VAL B 1 17 ? 8.57 -9.539 4.93 1 97.31 17 VAL B C 1
ATOM 1402 O O . VAL B 1 17 ? 9.297 -9.867 5.863 1 97.31 17 VAL B O 1
ATOM 1405 N N . SER B 1 18 ? 8.758 -8.445 4.266 1 98.56 18 SER B N 1
ATOM 1406 C CA . SER B 1 18 ? 9.711 -7.43 4.691 1 98.56 18 SER B CA 1
ATOM 1407 C C . SER B 1 18 ? 9.078 -6.043 4.715 1 98.56 18 SER B C 1
ATOM 1409 O O . SER B 1 18 ? 8.492 -5.609 3.721 1 98.56 18 SER B O 1
ATOM 1411 N N . HIS B 1 19 ? 9.227 -5.336 5.789 1 98.5 19 HIS B N 1
ATOM 1412 C CA . HIS B 1 19 ? 8.672 -3.994 5.922 1 98.5 19 HIS B CA 1
ATOM 1413 C C . HIS B 1 19 ? 9.578 -2.951 5.277 1 98.5 19 HIS B C 1
ATOM 1415 O O . HIS B 1 19 ? 9.133 -1.844 4.965 1 98.5 19 HIS B O 1
ATOM 1421 N N . LYS B 1 20 ? 10.844 -3.295 5.137 1 98.44 20 LYS B N 1
ATOM 1422 C CA . LYS B 1 20 ? 11.828 -2.408 4.52 1 98.44 20 LYS B CA 1
ATOM 1423 C C . LYS B 1 20 ? 12.352 -2.998 3.215 1 98.44 20 LYS B C 1
ATOM 1425 O O . LYS B 1 20 ? 12.516 -4.215 3.094 1 98.44 20 LYS B O 1
ATOM 1430 N N . PRO B 1 21 ? 12.672 -2.082 2.266 1 98.44 21 PRO B N 1
ATOM 1431 C CA . PRO B 1 21 ? 13.273 -2.594 1.031 1 98.44 21 PRO B CA 1
ATOM 1432 C C . PRO B 1 21 ? 14.555 -3.379 1.28 1 98.44 21 PRO B C 1
ATOM 1434 O O . PRO B 1 21 ? 15.336 -3.027 2.168 1 98.44 21 PRO B O 1
ATOM 1437 N N . TYR B 1 22 ? 14.836 -4.41 0.525 1 98.38 22 TYR B N 1
ATOM 1438 C CA . TYR B 1 22 ? 16.031 -5.262 0.538 1 98.38 22 TYR B CA 1
ATOM 1439 C C . TYR B 1 22 ? 16.344 -5.773 -0.863 1 98.38 22 TYR B C 1
ATOM 1441 O O . TYR B 1 22 ? 15.516 -5.66 -1.773 1 98.38 22 TYR B O 1
ATOM 1449 N N . ILE B 1 23 ? 17.547 -6.242 -1.085 1 97.94 23 ILE B N 1
ATOM 1450 C CA . ILE B 1 23 ? 17.922 -6.84 -2.363 1 97.94 23 ILE B CA 1
ATOM 1451 C C . ILE B 1 23 ? 17.641 -8.344 -2.324 1 97.94 23 ILE B C 1
ATOM 1453 O O . ILE B 1 23 ? 18.188 -9.055 -1.474 1 97.94 23 ILE B O 1
ATOM 1457 N N . ASP B 1 24 ? 16.828 -8.805 -3.246 1 95.81 24 ASP B N 1
ATOM 1458 C CA . ASP B 1 24 ? 16.484 -10.219 -3.229 1 95.81 24 ASP B CA 1
ATOM 1459 C C . ASP B 1 24 ? 17.578 -11.062 -3.889 1 95.81 24 ASP B C 1
ATOM 1461 O O . ASP B 1 24 ? 18.625 -10.539 -4.262 1 95.81 24 ASP B O 1
ATOM 1465 N N . ALA B 1 25 ? 17.391 -12.414 -3.979 1 92.5 25 ALA B N 1
ATOM 1466 C CA . ALA B 1 25 ? 18.406 -13.352 -4.441 1 92.5 25 ALA B CA 1
ATOM 1467 C C . ALA B 1 25 ? 18.797 -13.078 -5.895 1 92.5 25 ALA B C 1
ATOM 1469 O O . ALA B 1 25 ? 19.906 -13.391 -6.316 1 92.5 25 ALA B O 1
ATOM 1470 N N . LEU B 1 26 ? 17.875 -12.422 -6.652 1 93.44 26 LEU B N 1
ATOM 1471 C CA . LEU B 1 26 ? 18.125 -12.156 -8.062 1 93.44 26 LEU B CA 1
ATOM 1472 C C . LEU B 1 26 ? 18.688 -10.75 -8.266 1 93.44 26 LEU B C 1
ATOM 1474 O O . LEU B 1 26 ? 18.938 -10.328 -9.398 1 93.44 26 LEU B O 1
ATOM 1478 N N . GLY B 1 27 ? 18.719 -9.961 -7.184 1 97 27 GLY B N 1
ATOM 1479 C CA . GLY B 1 27 ? 19.359 -8.656 -7.254 1 97 27 GLY B CA 1
ATOM 1480 C C . GLY B 1 27 ? 18.375 -7.52 -7.43 1 97 27 GLY B C 1
ATOM 1481 O O . GLY B 1 27 ? 18.766 -6.414 -7.809 1 97 27 GLY B O 1
ATOM 1482 N N . TYR B 1 28 ? 17.172 -7.777 -7.23 1 97.5 28 TYR B N 1
ATOM 1483 C CA . TYR B 1 28 ? 16.156 -6.734 -7.344 1 97.5 28 TYR B CA 1
ATOM 1484 C C . TYR B 1 28 ? 15.859 -6.109 -5.988 1 97.5 28 TYR B C 1
ATOM 1486 O O . TYR B 1 28 ? 15.789 -6.812 -4.977 1 97.5 28 TYR B O 1
ATOM 1494 N N . PRO B 1 29 ? 15.711 -4.719 -5.98 1 98.5 29 PRO B N 1
ATOM 1495 C CA . PRO B 1 29 ? 15.117 -4.156 -4.77 1 98.5 29 PRO B CA 1
ATOM 1496 C C . PRO B 1 29 ? 13.664 -4.582 -4.578 1 98.5 29 PRO B C 1
ATOM 1498 O O . PRO B 1 29 ? 12.852 -4.453 -5.5 1 98.5 29 PRO B O 1
ATOM 1501 N N . THR B 1 30 ? 13.367 -5.137 -3.439 1 98.25 30 THR B N 1
ATOM 1502 C CA . THR B 1 30 ? 12.086 -5.781 -3.164 1 98.25 30 THR B CA 1
ATOM 1503 C C . THR B 1 30 ? 11.578 -5.398 -1.78 1 98.25 30 THR B C 1
ATOM 1505 O O . THR B 1 30 ? 12.359 -5.012 -0.907 1 98.25 30 THR B O 1
ATOM 1508 N N . VAL B 1 31 ? 10.305 -5.262 -1.562 1 98.56 31 VAL B N 1
ATOM 1509 C CA . VAL B 1 31 ? 9.719 -4.992 -0.252 1 98.56 31 VAL B CA 1
ATOM 1510 C C . VAL B 1 31 ? 8.438 -5.805 -0.083 1 98.56 31 VAL B C 1
ATOM 1512 O O . VAL B 1 31 ? 7.934 -6.395 -1.044 1 98.56 31 VAL B O 1
ATOM 1515 N N . GLY B 1 32 ? 7.875 -5.855 1.117 1 98.25 32 GLY B N 1
ATOM 1516 C CA . GLY B 1 32 ? 6.613 -6.539 1.338 1 98.25 32 GLY B CA 1
ATOM 1517 C C . GLY B 1 32 ? 6.688 -8.031 1.086 1 98.25 32 GLY B C 1
ATOM 1518 O O . GLY B 1 32 ? 7.559 -8.719 1.631 1 98.25 32 GLY B O 1
ATOM 1519 N N . VAL B 1 33 ? 5.723 -8.453 0.296 1 97.38 33 VAL B N 1
ATOM 1520 C CA . VAL B 1 33 ? 5.66 -9.867 -0.052 1 97.38 33 VAL B CA 1
ATOM 1521 C C . VAL B 1 33 ? 6.094 -10.062 -1.503 1 97.38 33 VAL B C 1
ATOM 1523 O O . VAL B 1 33 ? 5.293 -10.461 -2.35 1 97.38 33 VAL B O 1
ATOM 1526 N N . GLY B 1 34 ? 7.355 -9.68 -1.73 1 96.19 34 GLY B N 1
ATOM 1527 C CA . GLY B 1 34 ? 7.941 -9.898 -3.043 1 96.19 34 GLY B CA 1
ATOM 1528 C C . GLY B 1 34 ? 7.633 -8.789 -4.027 1 96.19 34 GLY B C 1
ATOM 1529 O O . GLY B 1 34 ? 7.582 -9.016 -5.238 1 96.19 34 GLY B O 1
ATOM 1530 N N . PHE B 1 35 ? 7.352 -7.555 -3.59 1 97.31 35 PHE B N 1
ATOM 1531 C CA . PHE B 1 35 ? 7.059 -6.441 -4.48 1 97.31 35 PHE B CA 1
ATOM 1532 C C . PHE B 1 35 ? 8.344 -5.859 -5.059 1 97.31 35 PHE B C 1
ATOM 1534 O O . PHE B 1 35 ? 9.133 -5.238 -4.34 1 97.31 35 PHE B O 1
ATOM 1541 N N . LYS B 1 36 ? 8.539 -6.004 -6.258 1 96.5 36 LYS B N 1
ATOM 1542 C CA . LYS B 1 36 ? 9.719 -5.422 -6.898 1 96.5 36 LYS B CA 1
ATOM 1543 C C . LYS B 1 36 ? 9.562 -3.912 -7.055 1 96.5 36 LYS B C 1
ATOM 1545 O O . LYS B 1 36 ? 8.523 -3.43 -7.508 1 96.5 36 LYS B O 1
ATOM 1550 N N . LEU B 1 37 ? 10.562 -3.215 -6.773 1 98.19 37 LEU B N 1
ATOM 1551 C CA . LEU B 1 37 ? 10.484 -1.761 -6.699 1 98.19 37 LEU B CA 1
ATOM 1552 C C . LEU B 1 37 ? 11.203 -1.116 -7.879 1 98.19 37 LEU B C 1
ATOM 1554 O O . LEU B 1 37 ? 10.875 0.008 -8.273 1 98.19 37 LEU B O 1
ATOM 1558 N N . GLY B 1 38 ? 12.258 -1.784 -8.32 1 97.88 38 GLY B N 1
ATOM 1559 C CA . GLY B 1 38 ? 13.102 -1.202 -9.352 1 97.88 38 GLY B CA 1
ATOM 1560 C C . GLY B 1 38 ? 13.914 -2.234 -10.109 1 97.88 38 GLY B C 1
ATOM 1561 O O . GLY B 1 38 ? 13.727 -3.439 -9.922 1 97.88 38 GLY B O 1
ATOM 1562 N N . PRO B 1 39 ? 14.82 -1.73 -10.992 1 97.62 39 PRO B N 1
ATOM 1563 C CA . PRO B 1 39 ? 15.594 -2.664 -11.82 1 97.62 39 PRO B CA 1
ATOM 1564 C C . PRO B 1 39 ? 16.656 -3.42 -11.016 1 97.62 39 PRO B C 1
ATOM 1566 O O . PRO B 1 39 ? 17 -3.006 -9.914 1 97.62 39 PRO B O 1
ATOM 1569 N N . GLN B 1 40 ? 17.016 -4.5 -11.625 1 96.44 40 GLN B N 1
ATOM 1570 C CA . GLN B 1 40 ? 18.109 -5.277 -11.047 1 96.44 40 GLN B CA 1
ATOM 1571 C C . GLN B 1 40 ? 19.344 -4.414 -10.852 1 96.44 40 GLN B C 1
ATOM 1573 O O . GLN B 1 40 ? 19.703 -3.625 -11.727 1 96.44 40 GLN B O 1
ATOM 1578 N N . GLY B 1 41 ? 19.906 -4.457 -9.68 1 94.31 41 GLY B N 1
ATOM 1579 C CA . GLY B 1 41 ? 21.156 -3.744 -9.414 1 94.31 41 GLY B CA 1
ATOM 1580 C C . GLY B 1 41 ? 20.938 -2.357 -8.836 1 94.31 41 GLY B C 1
ATOM 1581 O O . GLY B 1 41 ? 21.891 -1.686 -8.445 1 94.31 41 GLY B O 1
ATOM 1582 N N . ALA B 1 42 ? 19.75 -1.913 -8.812 1 95.88 42 ALA B N 1
ATOM 1583 C CA . ALA B 1 42 ? 19.5 -0.619 -8.188 1 95.88 42 ALA B CA 1
ATOM 1584 C C . ALA B 1 42 ? 19.969 -0.603 -6.734 1 95.88 42 ALA B C 1
ATOM 1586 O O . ALA B 1 42 ? 19.797 -1.582 -6.008 1 95.88 42 ALA B O 1
ATOM 1587 N N . ASN B 1 43 ? 20.516 0.489 -6.359 1 96.25 43 ASN B N 1
ATOM 1588 C CA . ASN B 1 43 ? 21.094 0.613 -5.023 1 96.25 43 ASN B CA 1
ATOM 1589 C C . ASN B 1 43 ? 20 0.736 -3.957 1 96.25 43 ASN B C 1
ATOM 1591 O O . ASN B 1 43 ? 19.062 1.51 -4.117 1 96.25 43 ASN B O 1
ATOM 1595 N N . LEU B 1 44 ? 20.203 -0.007 -2.924 1 97.25 44 LEU B N 1
ATOM 1596 C CA . LEU B 1 44 ? 19.234 -0.053 -1.831 1 97.25 44 LEU B CA 1
ATOM 1597 C C . LEU B 1 44 ? 19.062 1.321 -1.19 1 97.25 44 LEU B C 1
ATOM 1599 O O . LEU B 1 44 ? 18.016 1.637 -0.647 1 97.25 44 LEU B O 1
ATOM 1603 N N . LYS B 1 45 ? 20.047 2.23 -1.257 1 96.62 45 LYS B N 1
ATOM 1604 C CA . LYS B 1 45 ? 20.016 3.555 -0.644 1 96.62 45 LYS B CA 1
ATOM 1605 C C . LYS B 1 45 ? 18.922 4.426 -1.266 1 96.62 45 LYS B C 1
ATOM 1607 O O . LYS B 1 45 ? 18.547 5.449 -0.696 1 96.62 45 LYS B O 1
ATOM 1612 N N . ASN B 1 46 ? 18.484 4.012 -2.434 1 97.25 46 ASN B N 1
ATOM 1613 C CA . ASN B 1 46 ? 17.484 4.797 -3.141 1 97.25 46 ASN B CA 1
ATOM 1614 C C . ASN B 1 46 ? 16.078 4.555 -2.572 1 97.25 46 ASN B C 1
ATOM 1616 O O . ASN B 1 46 ? 15.125 5.207 -2.982 1 97.25 46 ASN B O 1
ATOM 1620 N N . TYR B 1 47 ? 15.914 3.668 -1.733 1 98.19 47 TYR B N 1
ATOM 1621 C CA . TYR B 1 47 ? 14.625 3.297 -1.147 1 98.19 47 TYR B CA 1
ATOM 1622 C C . TYR B 1 47 ? 14.633 3.514 0.362 1 98.19 47 TYR B C 1
ATOM 1624 O O . TYR B 1 47 ? 15.141 2.674 1.112 1 98.19 47 TYR B O 1
ATOM 1632 N N . THR B 1 48 ? 14.07 4.617 0.821 1 97.31 48 THR B N 1
ATOM 1633 C CA . THR B 1 48 ? 14.203 5.035 2.213 1 97.31 48 THR B CA 1
ATOM 1634 C C . THR B 1 48 ? 12.844 5.02 2.914 1 97.31 48 THR B C 1
ATOM 1636 O O . THR B 1 48 ? 12.586 5.84 3.799 1 97.31 48 THR B O 1
ATOM 1639 N N . PHE B 1 49 ? 11.977 4.145 2.576 1 96.62 49 PHE B N 1
ATOM 1640 C CA . PHE B 1 49 ? 10.648 4.066 3.178 1 96.62 49 PHE B CA 1
ATOM 1641 C C . PHE B 1 49 ? 10.422 2.701 3.816 1 96.62 49 PHE B C 1
ATOM 1643 O O . PHE B 1 49 ? 11.219 1.781 3.627 1 96.62 49 PHE B O 1
ATOM 1650 N N . CYS B 1 50 ? 9.344 2.58 4.562 1 97.38 50 CYS B N 1
ATOM 1651 C CA . CYS B 1 50 ? 8.875 1.342 5.176 1 97.38 50 CYS B CA 1
ATOM 1652 C C . CYS B 1 50 ? 7.379 1.164 4.965 1 97.38 50 CYS B C 1
ATOM 1654 O O . CYS B 1 50 ? 6.652 2.143 4.777 1 97.38 50 CYS B O 1
ATOM 1656 N N . LEU B 1 51 ? 6.996 -0.067 4.957 1 97.81 51 LEU B N 1
ATOM 1657 C CA . LEU B 1 51 ? 5.578 -0.381 4.824 1 97.81 51 LEU B CA 1
ATOM 1658 C C . LEU B 1 51 ? 5.035 -1.006 6.105 1 97.81 51 LEU B C 1
ATOM 1660 O O . LEU B 1 51 ? 5.719 -1.81 6.746 1 97.81 51 LEU B O 1
ATOM 1664 N N . THR B 1 52 ? 3.826 -0.636 6.418 1 97.81 52 THR B N 1
ATOM 1665 C CA . THR B 1 52 ? 3.109 -1.32 7.488 1 97.81 52 THR B CA 1
ATOM 1666 C C . THR B 1 52 ? 2.436 -2.586 6.965 1 97.81 52 THR B C 1
ATOM 1668 O O . THR B 1 52 ? 2.328 -2.783 5.754 1 97.81 52 THR B O 1
ATOM 1671 N N . ASP B 1 53 ? 1.925 -3.377 7.945 1 97.38 53 ASP B N 1
ATOM 1672 C CA . ASP B 1 53 ? 1.211 -4.59 7.555 1 97.38 53 ASP B CA 1
ATOM 1673 C C . ASP B 1 53 ? -0.016 -4.258 6.711 1 97.38 53 ASP B C 1
ATOM 1675 O O . ASP B 1 53 ? -0.314 -4.957 5.738 1 97.38 53 ASP B O 1
ATOM 1679 N N . ASN B 1 54 ? -0.673 -3.207 7.074 1 97.38 54 ASN B N 1
ATOM 1680 C CA . ASN B 1 54 ? -1.883 -2.832 6.352 1 97.38 54 ASN B CA 1
ATOM 1681 C C . ASN B 1 54 ? -1.586 -2.514 4.887 1 97.38 54 ASN B C 1
ATOM 1683 O O . ASN B 1 54 ? -2.326 -2.93 3.994 1 97.38 54 ASN B O 1
ATOM 1687 N N . VAL B 1 55 ? -0.574 -1.797 4.715 1 97.88 55 VAL B N 1
ATOM 1688 C CA . VAL B 1 55 ? -0.207 -1.421 3.352 1 97.88 55 VAL B CA 1
ATOM 1689 C C . VAL B 1 55 ? 0.253 -2.656 2.58 1 97.88 55 VAL B C 1
ATOM 1691 O O . VAL B 1 55 ? -0.123 -2.848 1.421 1 97.88 55 VAL B O 1
ATOM 1694 N N . ILE B 1 56 ? 1.052 -3.455 3.219 1 98.25 56 ILE B N 1
ATOM 1695 C CA . ILE B 1 56 ? 1.538 -4.68 2.598 1 98.25 56 ILE B CA 1
ATOM 1696 C C . ILE B 1 56 ? 0.355 -5.555 2.188 1 98.25 56 ILE B C 1
ATOM 1698 O O . ILE B 1 56 ? 0.324 -6.09 1.076 1 98.25 56 ILE B O 1
ATOM 1702 N N . GLU B 1 57 ? -0.584 -5.676 3.043 1 97.44 57 GLU B N 1
ATOM 1703 C CA . GLU B 1 57 ? -1.738 -6.52 2.758 1 97.44 57 GLU B CA 1
ATOM 1704 C C . GLU B 1 57 ? -2.568 -5.957 1.608 1 97.44 57 GLU B C 1
ATOM 1706 O O . GLU B 1 57 ? -3.07 -6.707 0.771 1 97.44 57 GLU B O 1
ATOM 1711 N N . ALA B 1 58 ? -2.725 -4.664 1.584 1 97.56 58 ALA B N 1
ATOM 1712 C CA . ALA B 1 58 ? -3.447 -4.051 0.476 1 97.56 58 ALA B CA 1
ATOM 1713 C C . ALA B 1 58 ? -2.734 -4.297 -0.85 1 97.56 58 ALA B C 1
ATOM 1715 O O . ALA B 1 58 ? -3.373 -4.613 -1.856 1 97.56 58 ALA B O 1
ATOM 1716 N N . TRP B 1 59 ? -1.457 -4.09 -0.843 1 97.88 59 TRP B N 1
ATOM 1717 C CA . TRP B 1 59 ? -0.675 -4.309 -2.055 1 97.88 59 TRP B CA 1
ATOM 1718 C C . TRP B 1 59 ? -0.727 -5.77 -2.48 1 97.88 59 TRP B C 1
ATOM 1720 O O . TRP B 1 59 ? -0.907 -6.074 -3.662 1 97.88 59 TRP B O 1
ATOM 1730 N N . LEU B 1 60 ? -0.594 -6.633 -1.531 1 97.56 60 LEU B N 1
ATOM 1731 C CA . LEU B 1 60 ? -0.663 -8.062 -1.799 1 97.56 60 LEU B CA 1
ATOM 1732 C C . LEU B 1 60 ? -2.014 -8.438 -2.396 1 97.56 60 LEU B C 1
ATOM 1734 O O . LEU B 1 60 ? -2.08 -9.211 -3.355 1 97.56 60 LEU B O 1
ATOM 1738 N N . GLN B 1 61 ? -3.031 -7.949 -1.79 1 97.44 61 GLN B N 1
ATOM 1739 C CA . GLN B 1 61 ? -4.367 -8.211 -2.311 1 97.44 61 GLN B CA 1
ATOM 1740 C C . GLN B 1 61 ? -4.477 -7.809 -3.777 1 97.44 61 GLN B C 1
ATOM 1742 O O . GLN B 1 61 ? -5.043 -8.547 -4.59 1 97.44 61 GLN B O 1
ATOM 1747 N N . GLU B 1 62 ? -4.016 -6.645 -4.09 1 97.12 62 GLU B N 1
ATOM 1748 C CA . GLU B 1 62 ? -4.082 -6.172 -5.469 1 97.12 62 GLU B CA 1
ATOM 1749 C C . GLU B 1 62 ? -3.287 -7.082 -6.402 1 97.12 62 GLU B C 1
ATOM 1751 O O . GLU B 1 62 ? -3.715 -7.355 -7.523 1 97.12 62 GLU B O 1
ATOM 1756 N N . ASN B 1 63 ? -2.125 -7.48 -5.969 1 96.56 63 ASN B N 1
ATOM 1757 C CA . ASN B 1 63 ? -1.318 -8.398 -6.77 1 96.56 63 ASN B CA 1
ATOM 1758 C C . ASN B 1 63 ? -2.025 -9.734 -6.977 1 96.56 63 ASN B C 1
ATOM 1760 O O . ASN B 1 63 ? -2.012 -10.281 -8.078 1 96.56 63 ASN B O 1
ATOM 1764 N N . ILE B 1 64 ? -2.6 -10.242 -5.895 1 96.88 64 ILE B N 1
ATOM 1765 C CA . ILE B 1 64 ? -3.336 -11.5 -5.973 1 96.88 64 ILE B CA 1
ATOM 1766 C C . ILE B 1 64 ? -4.488 -11.367 -6.965 1 96.88 64 ILE B C 1
ATOM 1768 O O . ILE B 1 64 ? -4.699 -12.242 -7.809 1 96.88 64 ILE B O 1
ATOM 1772 N N . ASN B 1 65 ? -5.227 -10.273 -6.863 1 96.94 65 ASN B N 1
ATOM 1773 C CA . ASN B 1 65 ? -6.328 -10.031 -7.785 1 96.94 65 ASN B CA 1
ATOM 1774 C C . ASN B 1 65 ? -5.848 -10 -9.234 1 96.94 65 ASN B C 1
ATOM 1776 O O . ASN B 1 65 ? -6.496 -10.57 -10.117 1 96.94 65 ASN B O 1
ATOM 1780 N N . ARG B 1 66 ? -4.836 -9.383 -9.445 1 96.38 66 ARG B N 1
ATOM 1781 C CA . ARG B 1 66 ? -4.293 -9.266 -10.797 1 96.38 66 ARG B CA 1
ATOM 1782 C C . ARG B 1 66 ? -3.869 -10.633 -11.328 1 96.38 66 ARG B C 1
ATOM 1784 O O . ARG B 1 66 ? -4.195 -10.992 -12.461 1 96.38 66 ARG B O 1
ATOM 1791 N N . VAL B 1 67 ? -3.131 -11.305 -10.531 1 97.19 67 VAL B N 1
ATOM 1792 C CA . VAL B 1 67 ? -2.668 -12.633 -10.922 1 97.19 67 VAL B CA 1
ATOM 1793 C C . VAL B 1 67 ? -3.865 -13.547 -11.188 1 97.19 67 VAL B C 1
ATOM 1795 O O . VAL B 1 67 ? -3.912 -14.234 -12.211 1 97.19 67 VAL B O 1
ATOM 1798 N N . TYR B 1 68 ? -4.797 -13.57 -10.297 1 97.69 68 TYR B N 1
ATOM 1799 C CA . TYR B 1 68 ? -5.973 -14.43 -10.422 1 97.69 68 TYR B CA 1
ATOM 1800 C C . TYR B 1 68 ? -6.746 -14.109 -11.695 1 97.69 68 TYR B C 1
ATOM 1802 O O . TYR B 1 68 ? -7.172 -15.016 -12.414 1 97.69 68 TYR B O 1
ATOM 1810 N N . LYS B 1 69 ? -6.906 -12.844 -11.945 1 97.94 69 LYS B N 1
ATOM 1811 C CA . LYS B 1 69 ? -7.586 -12.43 -13.172 1 97.94 69 LYS B CA 1
ATOM 1812 C C . LYS B 1 69 ? -6.844 -12.93 -14.406 1 97.94 69 LYS B C 1
ATOM 1814 O O . LYS B 1 69 ? -7.465 -13.43 -15.352 1 97.94 69 LYS B O 1
ATOM 1819 N N . SER B 1 70 ? -5.594 -12.734 -14.398 1 98.19 70 SER B N 1
ATOM 1820 C CA . SER B 1 70 ? -4.773 -13.227 -15.5 1 98.19 70 SER B CA 1
ATOM 1821 C C . SER B 1 70 ? -4.898 -14.742 -15.641 1 98.19 70 SER B C 1
ATOM 1823 O O . SER B 1 70 ? -4.938 -15.266 -16.75 1 98.19 70 SER B O 1
ATOM 1825 N N . MET B 1 71 ? -4.938 -15.453 -14.531 1 98.56 71 MET B N 1
ATOM 1826 C CA . MET B 1 71 ? -5.133 -16.906 -14.531 1 98.56 71 MET B CA 1
ATOM 1827 C C . MET B 1 71 ? -6.469 -17.266 -15.164 1 98.56 71 MET B C 1
ATOM 1829 O O . MET B 1 71 ? -6.539 -18.172 -16 1 98.56 71 MET B O 1
ATOM 1833 N N . GLN B 1 72 ? -7.457 -16.562 -14.836 1 98.38 72 GLN B N 1
ATOM 1834 C CA . GLN B 1 72 ? -8.789 -16.828 -15.352 1 98.38 72 GLN B CA 1
ATOM 1835 C C . GLN B 1 72 ? -8.852 -16.625 -16.859 1 98.38 72 GLN B C 1
ATOM 1837 O O . GLN B 1 72 ? -9.68 -17.219 -17.547 1 98.38 72 GLN B O 1
ATOM 1842 N N . GLN B 1 73 ? -7.988 -15.828 -17.359 1 98.38 73 GLN B N 1
ATOM 1843 C CA . GLN B 1 73 ? -7.98 -15.516 -18.781 1 98.38 73 GLN B CA 1
ATOM 1844 C C . GLN B 1 73 ? -7.305 -16.625 -19.578 1 98.38 73 GLN B C 1
ATOM 1846 O O . GLN B 1 73 ? -7.43 -16.672 -20.812 1 98.38 73 GLN B O 1
ATOM 1851 N N . ASN B 1 74 ? -6.504 -17.359 -18.953 1 98.19 74 ASN B N 1
ATOM 1852 C CA . ASN B 1 74 ? -5.93 -18.547 -19.578 1 98.19 74 ASN B CA 1
ATOM 1853 C C . ASN B 1 74 ? -6.891 -19.734 -19.516 1 98.19 74 ASN B C 1
ATOM 1855 O O . ASN B 1 74 ? -7.25 -20.188 -18.422 1 98.19 74 ASN B O 1
ATOM 1859 N N . GLU B 1 75 ? -7.246 -20.25 -20.609 1 97.75 75 GLU B N 1
ATOM 1860 C CA . GLU B 1 75 ? -8.312 -21.234 -20.688 1 97.75 75 GLU B CA 1
ATOM 1861 C C . GLU B 1 75 ? -7.973 -22.484 -19.875 1 97.75 75 GLU B C 1
ATOM 1863 O O . GLU B 1 75 ? -8.805 -22.969 -19.094 1 97.75 75 GLU B O 1
ATOM 1868 N N . LYS B 1 76 ? -6.781 -23.016 -20.094 1 97.81 76 LYS B N 1
ATOM 1869 C CA . LYS B 1 76 ? -6.383 -24.219 -19.391 1 97.81 76 LYS B CA 1
ATOM 1870 C C . LYS B 1 76 ? -6.391 -24 -17.875 1 97.81 76 LYS B C 1
ATOM 1872 O O . LYS B 1 76 ? -6.902 -24.844 -17.125 1 97.81 76 LYS B O 1
ATOM 1877 N N . ILE B 1 77 ? -5.863 -22.922 -17.438 1 98.75 77 ILE B N 1
ATOM 1878 C CA . ILE B 1 77 ? -5.805 -22.594 -16.016 1 98.75 77 ILE B CA 1
ATOM 1879 C C . ILE B 1 77 ? -7.219 -22.391 -15.477 1 98.75 77 ILE B C 1
ATOM 1881 O O . ILE B 1 77 ? -7.551 -22.859 -14.398 1 98.75 77 ILE B O 1
ATOM 1885 N N . ASN B 1 78 ? -8 -21.672 -16.203 1 98.62 78 ASN B N 1
ATOM 1886 C CA . ASN B 1 78 ? -9.359 -21.391 -15.766 1 98.62 78 ASN B CA 1
ATOM 1887 C C . ASN B 1 78 ? -10.156 -22.672 -15.539 1 98.62 78 ASN B C 1
ATOM 1889 O O . ASN B 1 78 ? -10.898 -22.781 -14.555 1 98.62 78 ASN B O 1
ATOM 1893 N N . GLN B 1 79 ? -10.07 -23.594 -16.453 1 98.5 79 GLN B N 1
ATOM 1894 C CA . GLN B 1 79 ? -10.758 -24.875 -16.297 1 98.5 79 GLN B CA 1
ATOM 1895 C C . GLN B 1 79 ? -10.305 -25.578 -15.016 1 98.5 79 GLN B C 1
ATOM 1897 O O . GLN B 1 79 ? -11.133 -26.125 -14.273 1 98.5 79 GLN B O 1
ATOM 1902 N N . ALA B 1 80 ? -9.016 -25.562 -14.773 1 98.69 80 ALA B N 1
ATOM 1903 C CA . ALA B 1 80 ? -8.484 -26.156 -13.547 1 98.69 80 ALA B CA 1
ATOM 1904 C C . ALA B 1 80 ? -9.023 -25.453 -12.312 1 98.69 80 ALA B C 1
ATOM 1906 O O . ALA B 1 80 ? -9.367 -26.094 -11.312 1 98.69 80 ALA B O 1
ATOM 1907 N N . LEU B 1 81 ? -9.086 -24.141 -12.359 1 98.44 81 LEU B N 1
ATOM 1908 C CA . LEU B 1 81 ? -9.609 -23.344 -11.242 1 98.44 81 LEU B CA 1
ATOM 1909 C C . LEU B 1 81 ? -11.055 -23.734 -10.938 1 98.44 81 LEU B C 1
ATOM 1911 O O . LEU B 1 81 ? -11.43 -23.875 -9.773 1 98.44 81 LEU B O 1
ATOM 1915 N N . LEU B 1 82 ? -11.805 -23.953 -11.961 1 98 82 LEU B N 1
ATOM 1916 C CA . LEU B 1 82 ? -13.219 -24.281 -11.797 1 98 82 LEU B CA 1
ATOM 1917 C C . LEU B 1 82 ? -13.375 -25.641 -11.125 1 98 82 LEU B C 1
ATOM 1919 O O . LEU B 1 82 ? -14.398 -25.906 -10.492 1 98 82 LEU B O 1
ATOM 1923 N N . CYS B 1 83 ? -12.43 -26.469 -11.242 1 98.38 83 CYS B N 1
ATOM 1924 C CA . CYS B 1 83 ? -12.484 -27.812 -10.688 1 98.38 83 CYS B CA 1
ATOM 1925 C C . CYS B 1 83 ? -11.789 -27.875 -9.336 1 98.38 83 CYS B C 1
ATOM 1927 O O . CYS B 1 83 ? -11.703 -28.938 -8.727 1 98.38 83 CYS B O 1
ATOM 1929 N N . SER B 1 84 ? -11.312 -26.75 -8.844 1 97.69 84 SER B N 1
ATOM 1930 C CA . SER B 1 84 ? -10.523 -26.703 -7.621 1 97.69 84 SER B CA 1
ATOM 1931 C C . SER B 1 84 ? -11.305 -26.078 -6.473 1 97.69 84 SER B C 1
ATOM 1933 O O . SER B 1 84 ? -12.047 -25.109 -6.676 1 97.69 84 SER B O 1
ATOM 1935 N N . ASN B 1 85 ? -11.094 -26.672 -5.262 1 96.19 85 ASN B N 1
ATOM 1936 C CA . ASN B 1 85 ? -11.586 -25.969 -4.078 1 96.19 85 ASN B CA 1
ATOM 1937 C C . ASN B 1 85 ? -10.688 -24.797 -3.707 1 96.19 85 ASN B C 1
ATOM 1939 O O . ASN B 1 85 ? -9.688 -24.547 -4.371 1 96.19 85 ASN B O 1
ATOM 1943 N N . SER B 1 86 ? -11 -24.047 -2.639 1 95.31 86 SER B N 1
ATOM 1944 C CA . SER B 1 86 ? -10.297 -22.828 -2.283 1 95.31 86 SER B CA 1
ATOM 1945 C C . SER B 1 86 ? -8.836 -23.109 -1.927 1 95.31 86 SER B C 1
ATOM 1947 O O . SER B 1 86 ? -7.949 -22.328 -2.26 1 95.31 86 SER B O 1
ATOM 1949 N N . VAL B 1 87 ? -8.617 -24.219 -1.275 1 95.06 87 VAL B N 1
ATOM 1950 C CA . VAL B 1 87 ? -7.273 -24.594 -0.843 1 95.06 87 VAL B CA 1
ATOM 1951 C C . VAL B 1 87 ? -6.383 -24.828 -2.062 1 95.06 87 VAL B C 1
ATOM 1953 O O . VAL B 1 87 ? -5.285 -24.266 -2.15 1 95.06 87 VAL B O 1
ATOM 1956 N N . ARG B 1 88 ? -6.883 -25.562 -3.018 1 97.12 88 ARG B N 1
ATOM 1957 C CA . ARG B 1 88 ? -6.137 -25.875 -4.234 1 97.12 88 ARG B CA 1
ATOM 1958 C C . ARG B 1 88 ? -5.988 -24.625 -5.105 1 97.12 88 ARG B C 1
ATOM 1960 O O . ARG B 1 88 ? -4.949 -24.422 -5.742 1 97.12 88 ARG B O 1
ATOM 1967 N N . THR B 1 89 ? -7.012 -23.844 -5.105 1 97.69 89 THR B N 1
ATOM 1968 C CA . THR B 1 89 ? -6.922 -22.562 -5.805 1 97.69 89 THR B CA 1
ATOM 1969 C C . THR B 1 89 ? -5.777 -21.719 -5.246 1 97.69 89 THR B C 1
ATOM 1971 O O . THR B 1 89 ? -4.992 -21.141 -6.004 1 97.69 89 THR B O 1
ATOM 1974 N N . ASP B 1 90 ? -5.605 -21.688 -3.943 1 97 90 ASP B N 1
ATOM 1975 C CA . ASP B 1 90 ? -4.523 -20.938 -3.312 1 97 90 ASP B CA 1
ATOM 1976 C C . ASP B 1 90 ? -3.158 -21.453 -3.77 1 97 90 ASP B C 1
ATOM 1978 O O . ASP B 1 90 ? -2.24 -20.656 -3.994 1 97 90 ASP B O 1
ATOM 1982 N N . ILE B 1 91 ? -3.025 -22.719 -3.922 1 97.12 91 ILE B N 1
ATOM 1983 C CA . ILE B 1 91 ? -1.766 -23.312 -4.363 1 97.12 91 ILE B CA 1
ATOM 1984 C C . ILE B 1 91 ? -1.459 -22.875 -5.793 1 97.12 91 ILE B C 1
ATOM 1986 O O . ILE B 1 91 ? -0.323 -22.5 -6.105 1 97.12 91 ILE B O 1
ATOM 1990 N N . LEU B 1 92 ? -2.486 -22.891 -6.625 1 98.31 92 LEU B N 1
ATOM 1991 C CA . LEU B 1 92 ? -2.287 -22.484 -8.008 1 98.31 92 LEU B CA 1
ATOM 1992 C C . LEU B 1 92 ? -1.899 -21 -8.078 1 98.31 92 LEU B C 1
ATOM 1994 O O . LEU B 1 92 ? -1.031 -20.625 -8.867 1 98.31 92 LEU B O 1
ATOM 1998 N N . ILE B 1 93 ? -2.502 -20.188 -7.254 1 97.94 93 ILE B N 1
ATOM 1999 C CA . ILE B 1 93 ? -2.131 -18.781 -7.191 1 97.94 93 ILE B CA 1
ATOM 2000 C C . ILE B 1 93 ? -0.677 -18.656 -6.742 1 97.94 93 ILE B C 1
ATOM 2002 O O . ILE B 1 93 ? 0.084 -17.859 -7.309 1 97.94 93 ILE B O 1
ATOM 2006 N N . SER B 1 94 ? -0.307 -19.375 -5.73 1 97.44 94 SER B N 1
ATOM 2007 C CA . SER B 1 94 ? 1.061 -19.344 -5.223 1 97.44 94 SER B CA 1
ATOM 2008 C C . SER B 1 94 ? 2.062 -19.719 -6.309 1 97.44 94 SER B C 1
ATOM 2010 O O . SER B 1 94 ? 3.123 -19.109 -6.422 1 97.44 94 SER B O 1
ATOM 2012 N N . MET B 1 95 ? 1.739 -20.719 -7.082 1 97.94 95 MET B N 1
ATOM 2013 C CA . MET B 1 95 ? 2.604 -21.109 -8.188 1 97.94 95 MET B CA 1
ATOM 2014 C C . MET B 1 95 ? 2.723 -19.984 -9.211 1 97.94 95 MET B C 1
ATOM 2016 O O . MET B 1 95 ? 3.828 -19.641 -9.641 1 97.94 95 MET B O 1
ATOM 2020 N N . ALA B 1 96 ? 1.605 -19.438 -9.578 1 97.69 96 ALA B N 1
ATOM 2021 C CA . ALA B 1 96 ? 1.614 -18.328 -10.539 1 97.69 96 ALA B CA 1
ATOM 2022 C C . ALA B 1 96 ? 2.408 -17.141 -10 1 97.69 96 ALA B C 1
ATOM 2024 O O . ALA B 1 96 ? 3.074 -16.438 -10.766 1 97.69 96 ALA B O 1
ATOM 2025 N N . TYR B 1 97 ? 2.258 -16.984 -8.758 1 95.56 97 TYR B N 1
ATOM 2026 C CA . TYR B 1 97 ? 3.004 -15.898 -8.125 1 95.56 97 TYR B CA 1
ATOM 2027 C C . TYR B 1 97 ? 4.504 -16.141 -8.234 1 95.56 97 TYR B C 1
ATOM 2029 O O . TYR B 1 97 ? 5.277 -15.188 -8.414 1 95.56 97 TYR B O 1
ATOM 2037 N N . GLN B 1 98 ? 4.898 -17.297 -8.062 1 93.69 98 GLN B N 1
ATOM 2038 C CA . GLN B 1 98 ? 6.309 -17.672 -8.07 1 93.69 98 GLN B CA 1
ATOM 2039 C C . GLN B 1 98 ? 6.855 -17.703 -9.5 1 93.69 98 GLN B C 1
ATOM 2041 O O . GLN B 1 98 ? 7.922 -17.156 -9.773 1 93.69 98 GLN B O 1
ATOM 2046 N N . MET B 1 99 ? 6.156 -18.188 -10.484 1 94.44 99 MET B N 1
ATOM 2047 C CA . MET B 1 99 ? 6.758 -18.469 -11.781 1 94.44 99 MET B CA 1
ATOM 2048 C C . MET B 1 99 ? 6.043 -17.688 -12.883 1 94.44 99 MET B C 1
ATOM 2050 O O . MET B 1 99 ? 6.434 -17.766 -14.055 1 94.44 99 MET B O 1
ATOM 2054 N N . GLY B 1 100 ? 4.961 -16.953 -12.531 1 95.38 100 GLY B N 1
ATOM 2055 C CA . GLY B 1 100 ? 4.141 -16.266 -13.523 1 95.38 100 GLY B CA 1
ATOM 2056 C C . GLY B 1 100 ? 3.016 -17.141 -14.055 1 95.38 100 GLY B C 1
ATOM 2057 O O . GLY B 1 100 ? 3.086 -18.359 -14 1 95.38 100 GLY B O 1
ATOM 2058 N N . VAL B 1 101 ? 2.053 -16.453 -14.641 1 98.19 101 VAL B N 1
ATOM 2059 C CA . VAL B 1 101 ? 0.883 -17.141 -15.18 1 98.19 101 VAL B CA 1
ATOM 2060 C C . VAL B 1 101 ? 1.292 -18 -16.375 1 98.19 101 VAL B C 1
ATOM 2062 O O . VAL B 1 101 ? 0.811 -19.125 -16.547 1 98.19 101 VAL B O 1
ATOM 2065 N N . ASN B 1 102 ? 2.227 -17.438 -17.172 1 97.5 102 ASN B N 1
ATOM 2066 C CA . ASN B 1 102 ? 2.713 -18.219 -18.312 1 97.5 102 ASN B CA 1
ATOM 2067 C C . ASN B 1 102 ? 3.461 -19.453 -17.844 1 97.5 102 ASN B C 1
ATOM 2069 O O . ASN B 1 102 ? 3.361 -20.516 -18.469 1 97.5 102 ASN B O 1
ATOM 2073 N N . GLY B 1 103 ? 4.223 -19.328 -16.844 1 97.12 103 GLY B N 1
ATOM 2074 C CA . GLY B 1 103 ? 4.883 -20.484 -16.266 1 97.12 103 GLY B CA 1
ATOM 2075 C C . GLY B 1 103 ? 3.916 -21.547 -15.805 1 97.12 103 GLY B C 1
ATOM 2076 O O . 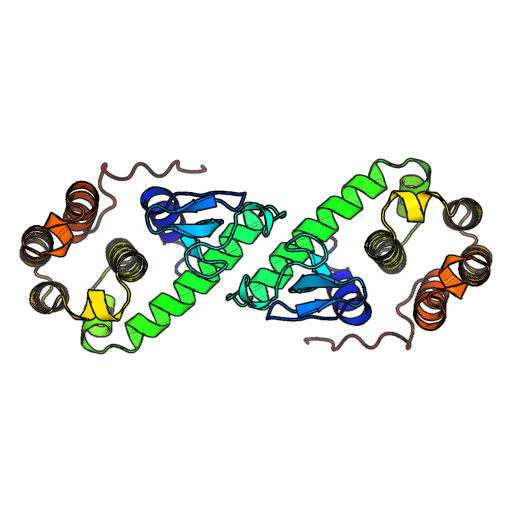GLY B 1 103 ? 4.086 -22.734 -16.125 1 97.12 103 GLY B O 1
ATOM 2077 N N . LEU B 1 104 ? 2.896 -21.172 -15.102 1 98.5 104 LEU B N 1
ATOM 2078 C CA . LEU B 1 104 ? 1.867 -22.094 -14.641 1 98.5 104 LEU B CA 1
ATOM 2079 C C . LEU B 1 104 ? 1.139 -22.734 -15.82 1 98.5 104 LEU B C 1
ATOM 2081 O O . LEU B 1 104 ? 0.847 -23.938 -15.797 1 98.5 104 LEU B O 1
ATOM 2085 N N . ALA B 1 105 ? 0.929 -21.922 -16.828 1 98.38 105 ALA B N 1
ATOM 2086 C CA . ALA B 1 105 ? 0.21 -22.422 -18 1 98.38 105 ALA B CA 1
ATOM 2087 C C . ALA B 1 105 ? 0.986 -23.531 -18.703 1 98.38 105 ALA B C 1
ATOM 2089 O O . ALA B 1 105 ? 0.409 -24.328 -19.438 1 98.38 105 ALA B O 1
ATOM 2090 N N . GLY B 1 106 ? 2.248 -23.594 -18.484 1 97.81 106 GLY B N 1
ATOM 2091 C CA . GLY B 1 106 ? 3.098 -24.609 -19.078 1 97.81 106 GLY B CA 1
ATOM 2092 C C . GLY B 1 106 ? 2.945 -25.969 -18.422 1 97.81 106 GLY B C 1
ATOM 2093 O O . GLY B 1 106 ? 3.449 -26.969 -18.938 1 97.81 106 GLY B O 1
ATOM 2094 N N . PHE B 1 107 ? 2.246 -26.047 -17.344 1 98.38 107 PHE B N 1
ATOM 2095 C CA . PHE B 1 107 ? 2.031 -27.297 -16.625 1 98.38 107 PHE B CA 1
ATOM 2096 C C . PHE B 1 107 ? 0.849 -28.062 -17.219 1 98.38 107 PHE B C 1
ATOM 2098 O O . PHE B 1 107 ? -0.125 -28.344 -16.516 1 98.38 107 PHE B O 1
ATOM 2105 N N . ASN B 1 108 ? 0.977 -28.406 -18.469 1 98.06 108 ASN B N 1
ATOM 2106 C CA . ASN B 1 108 ? -0.118 -29 -19.234 1 98.06 108 ASN B CA 1
ATOM 2107 C C . ASN B 1 108 ? -0.657 -30.266 -18.562 1 98.06 108 ASN B C 1
ATOM 2109 O O . ASN B 1 108 ? -1.856 -30.359 -18.297 1 98.06 108 ASN B O 1
ATOM 2113 N N . SER B 1 109 ? 0.216 -31.203 -18.281 1 98.38 109 SER B N 1
ATOM 2114 C CA . SER B 1 109 ? -0.209 -32.469 -17.719 1 98.38 109 SER B CA 1
ATOM 2115 C C . SER B 1 109 ? -0.836 -32.281 -16.344 1 98.38 109 SER B C 1
ATOM 2117 O O . SER B 1 109 ? -1.838 -32.938 -16.016 1 98.38 109 SER B O 1
ATOM 2119 N N . MET B 1 110 ? -0.288 -31.422 -15.5 1 98.75 110 MET B N 1
ATOM 2120 C CA . MET B 1 110 ? -0.846 -31.141 -14.18 1 98.75 110 MET B CA 1
ATOM 2121 C C . MET B 1 110 ? -2.24 -30.531 -14.289 1 98.75 110 MET B C 1
ATOM 2123 O O . MET B 1 110 ? -3.18 -30.984 -13.641 1 98.75 110 MET B O 1
ATOM 2127 N N . LEU B 1 111 ? -2.359 -29.5 -15.109 1 98.81 111 LEU B N 1
ATOM 2128 C CA . LEU B 1 111 ? -3.625 -28.797 -15.242 1 98.81 111 LEU B CA 1
ATOM 2129 C C . LEU B 1 111 ? -4.707 -29.703 -15.797 1 98.81 111 LEU B C 1
ATOM 2131 O O . LEU B 1 111 ? -5.863 -29.656 -15.367 1 98.81 111 LEU B O 1
ATOM 2135 N N . MET B 1 112 ? -4.312 -30.531 -16.766 1 98.56 112 MET B N 1
ATOM 2136 C CA . MET B 1 112 ? -5.262 -31.516 -17.281 1 98.56 112 MET B CA 1
ATOM 2137 C C . MET B 1 112 ? -5.699 -32.5 -16.188 1 98.56 112 MET B C 1
ATOM 2139 O O . MET B 1 112 ? -6.887 -32.812 -16.062 1 98.56 112 MET B O 1
ATOM 2143 N N . ALA B 1 113 ? -4.719 -33 -15.469 1 98.81 113 ALA B N 1
ATOM 2144 C CA . ALA B 1 113 ? -5.039 -33.906 -14.375 1 98.81 113 ALA B CA 1
ATOM 2145 C C . ALA B 1 113 ? -6.004 -33.25 -13.383 1 98.81 113 ALA B C 1
ATOM 2147 O O . ALA B 1 113 ? -6.93 -33.906 -12.898 1 98.81 113 ALA B O 1
ATOM 2148 N N . ILE B 1 114 ? -5.852 -31.969 -13.008 1 98.75 114 ILE B N 1
ATOM 2149 C CA . ILE B 1 114 ? -6.73 -31.234 -12.102 1 98.75 114 ILE B CA 1
ATOM 2150 C C . ILE B 1 114 ? -8.133 -31.156 -12.695 1 98.75 114 ILE B C 1
ATOM 2152 O O . ILE B 1 114 ? -9.125 -31.422 -12 1 98.75 114 ILE B O 1
ATOM 2156 N N . THR B 1 115 ? -8.211 -30.859 -13.977 1 98.5 115 THR B N 1
ATOM 2157 C CA . THR B 1 115 ? -9.5 -30.719 -14.648 1 98.5 115 THR B CA 1
ATOM 2158 C C . THR B 1 115 ? -10.25 -32.062 -14.656 1 98.5 115 THR B C 1
ATOM 2160 O O . THR B 1 115 ? -11.477 -32.062 -14.594 1 98.5 115 THR B O 1
ATOM 2163 N N . GLU B 1 116 ? -9.508 -33.094 -14.664 1 98.44 116 GLU B N 1
ATOM 2164 C CA . GLU B 1 116 ? -10.086 -34.438 -14.648 1 98.44 116 GLU B CA 1
ATOM 2165 C C . GLU B 1 116 ? -10.266 -34.938 -13.227 1 98.44 116 GLU B C 1
ATOM 2167 O O . GLU B 1 116 ? -10.641 -36.094 -13.016 1 98.44 116 GLU B O 1
ATOM 2172 N N . LEU B 1 117 ? -9.906 -34.125 -12.242 1 98.56 117 LEU B N 1
ATOM 2173 C CA . LEU B 1 117 ? -10.039 -34.406 -10.82 1 98.56 117 LEU B CA 1
ATOM 2174 C C . LEU B 1 117 ? -9.133 -35.562 -10.414 1 98.56 117 LEU B C 1
ATOM 2176 O O . LEU B 1 117 ? -9.484 -36.344 -9.531 1 98.56 117 LEU B O 1
ATOM 2180 N N . GLU B 1 118 ? -8.086 -35.719 -11.18 1 98.69 118 GLU B N 1
ATOM 2181 C CA . GLU B 1 118 ? -7.066 -36.719 -10.852 1 98.69 118 GLU B CA 1
ATOM 2182 C C . GLU B 1 118 ? -5.977 -36.125 -9.969 1 98.69 118 GLU B C 1
ATOM 2184 O O . GLU B 1 118 ? -4.859 -35.875 -10.43 1 98.69 118 GLU B O 1
ATOM 2189 N N . TRP B 1 119 ? -6.234 -36 -8.719 1 98.56 119 TRP B N 1
ATOM 2190 C CA . TRP B 1 119 ? -5.426 -35.219 -7.805 1 98.56 119 TRP B CA 1
ATOM 2191 C C . TRP B 1 119 ? -4.086 -35.875 -7.535 1 98.56 119 TRP B C 1
ATOM 2193 O O . TRP B 1 119 ? -3.061 -35.219 -7.402 1 98.56 119 TRP B O 1
ATOM 2203 N N . ASN B 1 120 ? -4.078 -37.25 -7.383 1 98.56 120 ASN B N 1
ATOM 2204 C CA . ASN B 1 120 ? -2.803 -37.969 -7.223 1 98.56 120 ASN B CA 1
ATOM 2205 C C . ASN B 1 120 ? -1.895 -37.75 -8.43 1 98.56 120 ASN B C 1
ATOM 2207 O O . ASN B 1 120 ? -0.699 -37.5 -8.273 1 98.56 120 ASN B O 1
ATOM 2211 N N . ASN B 1 121 ? -2.482 -37.844 -9.555 1 98.75 121 ASN B N 1
ATOM 2212 C CA . ASN B 1 121 ? -1.721 -37.625 -10.781 1 98.75 121 ASN B CA 1
ATOM 2213 C C . ASN B 1 121 ? -1.232 -36.188 -10.891 1 98.75 121 ASN B C 1
ATOM 2215 O O . ASN B 1 121 ? -0.1 -35.938 -11.305 1 98.75 121 ASN B O 1
ATOM 2219 N N . ALA B 1 122 ? -2.107 -35.25 -10.555 1 98.81 122 ALA B N 1
ATOM 2220 C CA . ALA B 1 122 ? -1.708 -33.844 -10.562 1 98.81 122 ALA B CA 1
ATOM 2221 C C . ALA B 1 122 ? -0.487 -33.594 -9.68 1 98.81 122 ALA B C 1
ATOM 2223 O O . ALA B 1 122 ? 0.475 -32.938 -10.094 1 98.81 122 ALA B O 1
ATOM 2224 N N . ALA B 1 123 ? -0.547 -34.125 -8.5 1 98.5 123 ALA B N 1
ATOM 2225 C CA . ALA B 1 123 ? 0.567 -34 -7.566 1 98.5 123 ALA B CA 1
ATOM 2226 C C . ALA B 1 123 ? 1.834 -34.625 -8.133 1 98.5 123 ALA B C 1
ATOM 2228 O O . ALA B 1 123 ? 2.926 -34.094 -8.008 1 98.5 123 ALA B O 1
ATOM 2229 N N . ASP B 1 124 ? 1.7 -35.812 -8.742 1 98.62 124 ASP B N 1
ATOM 2230 C CA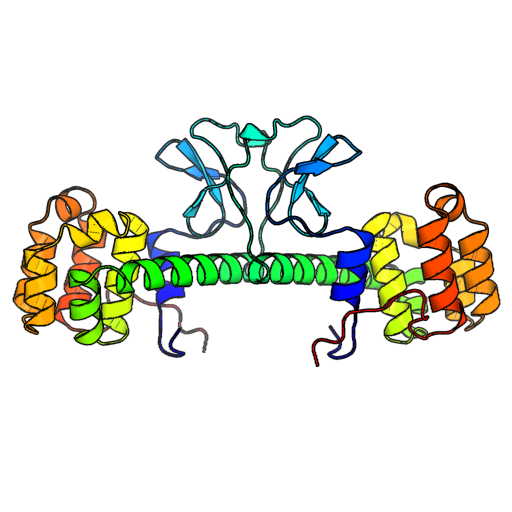 . ASP B 1 124 ? 2.842 -36.5 -9.336 1 98.62 124 ASP B CA 1
ATOM 2231 C C . ASP B 1 124 ? 3.465 -35.688 -10.453 1 98.62 124 ASP B C 1
ATOM 2233 O O . ASP B 1 124 ? 4.691 -35.594 -10.578 1 98.62 124 ASP B O 1
ATOM 2237 N N . GLU B 1 125 ? 2.641 -35.094 -11.32 1 98.56 125 GLU B N 1
ATOM 2238 C CA . GLU B 1 125 ? 3.135 -34.219 -12.383 1 98.56 125 GLU B CA 1
ATOM 2239 C C . GLU B 1 125 ? 3.9 -33.031 -11.812 1 98.56 125 GLU B C 1
ATOM 2241 O O . GLU B 1 125 ? 4.906 -32.594 -12.383 1 98.56 125 GLU B O 1
ATOM 2246 N N . MET B 1 126 ? 3.387 -32.438 -10.688 1 98.5 126 MET B N 1
ATOM 2247 C CA . MET B 1 126 ? 4.117 -31.375 -10.008 1 98.5 126 MET B CA 1
ATOM 2248 C C . MET B 1 126 ? 5.504 -31.844 -9.586 1 98.5 126 MET B C 1
ATOM 2250 O O . MET B 1 126 ? 6.504 -31.188 -9.875 1 98.5 126 MET B O 1
ATOM 2254 N N . ARG B 1 127 ? 5.59 -33 -8.992 1 98 127 ARG B N 1
ATOM 2255 C CA . ARG B 1 127 ? 6.828 -33.531 -8.422 1 98 127 ARG B CA 1
ATOM 2256 C C . ARG B 1 127 ? 7.836 -33.844 -9.516 1 98 127 ARG B C 1
ATOM 2258 O O . ARG B 1 127 ? 9.047 -33.781 -9.297 1 98 127 ARG B O 1
ATOM 2265 N N . ARG B 1 128 ? 7.41 -34.125 -10.719 1 97.12 128 ARG B N 1
ATOM 2266 C CA . ARG B 1 128 ? 8.289 -34.531 -11.812 1 97.12 128 ARG B CA 1
ATOM 2267 C C . ARG B 1 128 ? 8.688 -33.344 -12.664 1 97.12 128 ARG B C 1
ATOM 2269 O O . ARG B 1 128 ? 9.453 -33.469 -13.625 1 97.12 128 ARG B O 1
ATOM 2276 N N . SER B 1 129 ? 8.266 -32.25 -12.32 1 97.38 129 SER B N 1
ATOM 2277 C CA . SER B 1 129 ? 8.469 -31.062 -13.156 1 97.38 129 SER B CA 1
ATOM 2278 C C . SER B 1 129 ? 9.859 -30.484 -12.961 1 97.38 129 SER B C 1
ATOM 2280 O O . SER B 1 129 ? 10.531 -30.781 -11.969 1 97.38 129 SER B O 1
ATOM 2282 N N . ILE B 1 130 ? 10.281 -29.703 -13.875 1 95.31 130 ILE B N 1
ATOM 2283 C CA . ILE B 1 130 ? 11.508 -28.922 -13.766 1 95.31 130 ILE B CA 1
ATOM 2284 C C . ILE B 1 130 ? 11.398 -27.953 -12.586 1 95.31 130 ILE B C 1
ATOM 2286 O O . ILE B 1 130 ? 12.367 -27.766 -11.844 1 95.31 130 ILE B O 1
ATOM 2290 N N . TRP B 1 131 ? 10.289 -27.422 -12.453 1 95.06 131 TRP B N 1
ATOM 2291 C CA . TRP B 1 131 ? 10.016 -26.516 -11.344 1 95.06 131 TRP B CA 1
ATOM 2292 C C . TRP B 1 131 ? 10.312 -27.172 -10.008 1 95.06 131 TRP B C 1
ATOM 2294 O O . TRP B 1 131 ? 10.93 -26.562 -9.125 1 95.06 131 TRP B O 1
ATOM 2304 N N . ALA B 1 132 ? 9.852 -28.359 -9.828 1 96.69 132 ALA B N 1
ATOM 2305 C CA . ALA B 1 132 ? 10.07 -29.094 -8.586 1 96.69 132 ALA B CA 1
ATOM 2306 C C . ALA B 1 132 ? 11.562 -29.344 -8.352 1 96.69 132 ALA B C 1
ATOM 2308 O O . ALA B 1 132 ? 12.008 -29.406 -7.203 1 96.69 132 ALA B O 1
ATOM 2309 N N . LYS B 1 133 ? 12.328 -29.469 -9.43 1 96.31 133 LYS B N 1
ATOM 2310 C CA . LYS B 1 133 ? 13.773 -29.641 -9.297 1 96.31 133 LYS B CA 1
ATOM 2311 C C . LYS B 1 133 ? 14.438 -28.375 -8.789 1 96.31 133 LYS B C 1
ATOM 2313 O O . LYS B 1 133 ? 15.414 -28.438 -8.039 1 96.31 133 LYS B O 1
ATOM 2318 N N . GLN B 1 134 ? 13.914 -27.281 -9.133 1 93.81 134 GLN B N 1
ATOM 2319 C CA . GLN B 1 134 ? 14.492 -25.984 -8.797 1 93.81 134 GLN B CA 1
ATOM 2320 C C . GLN B 1 134 ? 14.117 -25.562 -7.375 1 93.81 134 GLN B C 1
ATOM 2322 O O . GLN B 1 134 ? 14.859 -24.844 -6.715 1 93.81 134 GLN B O 1
ATOM 2327 N N . THR B 1 135 ? 12.945 -25.906 -6.898 1 94.81 135 THR B N 1
ATOM 2328 C CA . THR B 1 135 ? 12.453 -25.594 -5.566 1 94.81 135 THR B CA 1
ATOM 2329 C C . THR B 1 135 ? 11.781 -26.797 -4.926 1 94.81 135 THR B C 1
ATOM 2331 O O . THR B 1 135 ? 10.57 -26.797 -4.691 1 94.81 135 THR B O 1
ATOM 2334 N N . PRO B 1 136 ? 12.555 -27.734 -4.633 1 96.06 136 PRO B N 1
ATOM 2335 C CA . PRO B 1 136 ? 12.023 -29.062 -4.273 1 96.06 136 PRO B CA 1
ATOM 2336 C C . PRO B 1 136 ? 11.156 -29.016 -3.018 1 96.06 136 PRO B C 1
ATOM 2338 O O . PRO B 1 136 ? 10.117 -29.688 -2.961 1 96.06 136 PRO B O 1
ATOM 2341 N N . LYS B 1 137 ? 11.539 -28.281 -1.969 1 95.44 137 LYS B N 1
ATOM 2342 C CA . LYS B 1 137 ? 10.773 -28.281 -0.725 1 95.44 137 LYS B CA 1
ATOM 2343 C C . LYS B 1 137 ? 9.414 -27.609 -0.92 1 95.44 137 LYS B C 1
ATOM 2345 O O . LYS B 1 137 ? 8.391 -28.156 -0.493 1 95.44 137 LYS B O 1
ATOM 2350 N N . ARG B 1 138 ? 9.375 -26.484 -1.562 1 95.5 138 ARG B N 1
ATOM 2351 C CA . ARG B 1 138 ? 8.117 -25.797 -1.835 1 95.5 138 ARG B CA 1
ATOM 2352 C C . ARG B 1 138 ? 7.219 -26.656 -2.732 1 95.5 138 ARG B C 1
ATOM 2354 O O . ARG B 1 138 ? 6.016 -26.766 -2.49 1 95.5 138 ARG B O 1
ATOM 2361 N N . ALA B 1 139 ? 7.832 -27.203 -3.744 1 96.88 139 ALA B N 1
ATOM 2362 C CA . ALA B 1 139 ? 7.074 -28.047 -4.676 1 96.88 139 ALA B CA 1
ATOM 2363 C C . ALA B 1 139 ? 6.398 -29.203 -3.955 1 96.88 139 ALA B C 1
ATOM 2365 O O . ALA B 1 139 ? 5.238 -29.516 -4.23 1 96.88 139 ALA B O 1
ATOM 2366 N N . GLU B 1 140 ? 7.152 -29.781 -3.07 1 96.81 140 GLU B N 1
ATOM 2367 C CA . GLU B 1 140 ? 6.578 -30.906 -2.342 1 96.81 140 GLU B CA 1
ATOM 2368 C C . GLU B 1 140 ? 5.434 -30.453 -1.437 1 96.81 140 GLU B C 1
ATOM 2370 O O . GLU B 1 140 ? 4.406 -31.125 -1.347 1 96.81 140 GLU B O 1
ATOM 2375 N N . ARG B 1 141 ? 5.555 -29.328 -0.722 1 96.19 141 ARG B N 1
ATOM 2376 C CA . ARG B 1 141 ? 4.469 -28.812 0.102 1 96.19 141 ARG B CA 1
ATOM 2377 C C . ARG B 1 141 ? 3.223 -28.547 -0.739 1 96.19 141 ARG B C 1
ATOM 2379 O O . ARG B 1 141 ? 2.115 -28.922 -0.356 1 96.19 141 ARG B O 1
ATOM 2386 N N . HIS B 1 142 ? 3.41 -27.906 -1.885 1 97.88 142 HIS B N 1
ATOM 2387 C CA . HIS B 1 142 ? 2.307 -27.594 -2.781 1 97.88 142 HIS B CA 1
ATOM 2388 C C . HIS B 1 142 ? 1.646 -28.859 -3.314 1 97.88 142 HIS B C 1
ATOM 2390 O O . HIS B 1 142 ? 0.417 -28.969 -3.316 1 97.88 142 HIS B O 1
ATOM 2396 N N . ALA B 1 143 ? 2.492 -29.781 -3.75 1 97.88 143 ALA B N 1
ATOM 2397 C CA . ALA B 1 143 ? 1.968 -31.016 -4.305 1 97.88 143 ALA B CA 1
ATOM 2398 C C . ALA B 1 143 ? 1.136 -31.781 -3.273 1 97.88 143 ALA B C 1
ATOM 2400 O O . ALA B 1 143 ? 0.087 -32.344 -3.602 1 97.88 143 ALA B O 1
ATOM 2401 N N . ALA B 1 144 ? 1.572 -31.812 -2.061 1 96.88 144 ALA B N 1
ATOM 2402 C CA . ALA B 1 144 ? 0.841 -32.5 -0.996 1 96.88 144 ALA B CA 1
ATOM 2403 C C . ALA B 1 144 ? -0.547 -31.891 -0.808 1 96.88 144 ALA B C 1
ATOM 2405 O O . ALA B 1 144 ? -1.524 -32.625 -0.603 1 96.88 144 ALA B O 1
ATOM 2406 N N . VAL B 1 145 ? -0.621 -30.594 -0.849 1 96.38 145 VAL B N 1
ATOM 2407 C CA . VAL B 1 145 ? -1.894 -29.906 -0.666 1 96.38 145 VAL B CA 1
ATOM 2408 C C . VAL B 1 145 ? -2.789 -30.141 -1.88 1 96.38 145 VAL B C 1
ATOM 2410 O O . VAL B 1 145 ? -3.996 -30.359 -1.736 1 96.38 145 VAL B O 1
ATOM 2413 N N . ILE B 1 146 ? -2.24 -30.109 -3.09 1 97.94 146 ILE B N 1
ATOM 2414 C CA . ILE B 1 146 ? -3.012 -30.391 -4.293 1 97.94 146 ILE B CA 1
ATOM 2415 C C . ILE B 1 146 ? -3.588 -31.812 -4.211 1 97.94 146 ILE B C 1
ATOM 2417 O O . ILE B 1 146 ? -4.75 -32.031 -4.562 1 97.94 146 ILE B O 1
ATOM 2421 N N . GLU B 1 147 ? -2.779 -32.688 -3.754 1 97.62 147 GLU B N 1
ATOM 2422 C CA . GLU B 1 147 ? -3.182 -34.094 -3.65 1 97.62 147 GLU B CA 1
ATOM 2423 C C . GLU B 1 147 ? -4.352 -34.281 -2.686 1 97.62 147 GLU B C 1
ATOM 2425 O O . GLU B 1 147 ? -5.352 -34.906 -3.021 1 97.62 147 GLU B O 1
ATOM 2430 N N . SER B 1 148 ? -4.305 -33.656 -1.497 1 95.56 148 SER B N 1
ATOM 2431 C CA . SER B 1 148 ? -5.281 -33.875 -0.438 1 95.56 148 SER B CA 1
ATOM 2432 C C . SER B 1 148 ? -6.457 -32.906 -0.554 1 95.56 148 SER B C 1
ATOM 2434 O O . SER B 1 148 ? -7.562 -33.219 -0.101 1 95.56 148 SER B O 1
ATOM 2436 N N . GLY B 1 149 ? -6.168 -31.734 -1.044 1 95 149 GLY B N 1
ATOM 2437 C CA . GLY B 1 149 ? -7.172 -30.688 -1.092 1 95 149 GLY B CA 1
ATOM 2438 C C . GLY B 1 149 ? -7.359 -29.984 0.238 1 95 149 GLY B C 1
ATOM 2439 O O . GLY B 1 149 ? -8.32 -29.234 0.415 1 95 149 GLY B O 1
ATOM 2440 N N . GLN B 1 150 ? -6.504 -30.281 1.187 1 93 150 GLN B N 1
ATOM 2441 C CA . GLN B 1 150 ? -6.516 -29.688 2.523 1 93 150 GLN B CA 1
ATOM 2442 C C . GLN B 1 150 ? -5.148 -29.109 2.877 1 93 150 GLN B C 1
ATOM 2444 O O . GLN B 1 150 ? -4.137 -29.484 2.285 1 93 150 GLN B O 1
ATOM 2449 N N . TRP B 1 151 ? -5.258 -28.078 3.762 1 90.31 151 TRP B N 1
ATOM 2450 C CA . TRP B 1 151 ? -3.973 -27.578 4.223 1 90.31 151 TRP B CA 1
ATOM 2451 C C . TRP B 1 151 ? -3.193 -28.656 4.969 1 90.31 151 TRP B C 1
ATOM 2453 O O . TRP B 1 151 ? -3.746 -29.344 5.828 1 90.31 151 TRP B O 1
ATOM 2463 N N . ALA B 1 152 ? -2.279 -29.031 4.375 1 73.06 152 ALA B N 1
ATOM 2464 C CA . ALA B 1 152 ? -1.453 -30.078 4.973 1 73.06 152 ALA B CA 1
ATOM 2465 C C . ALA B 1 152 ? -0.778 -29.594 6.25 1 73.06 152 ALA B C 1
ATOM 2467 O O . ALA B 1 152 ? -0.623 -28.375 6.445 1 73.06 152 ALA B O 1
ATOM 2468 N N . PRO B 1 153 ? -0.483 -30.562 7.098 1 74.56 153 PRO B N 1
ATOM 2469 C CA . PRO B 1 153 ? 0.255 -30.156 8.297 1 74.56 153 PRO B CA 1
ATOM 2470 C C . PRO B 1 153 ? 1.516 -29.359 7.977 1 74.56 153 PRO B C 1
ATOM 2472 O O . PRO B 1 153 ? 2.104 -28.75 8.867 1 74.56 153 PRO B O 1
ATOM 2475 N N . VAL B 1 154 ? 1.749 -29.406 6.707 1 76.5 154 VAL B N 1
ATOM 2476 C CA . VAL B 1 154 ? 2.979 -28.719 6.316 1 76.5 154 VAL B CA 1
ATOM 2477 C C . VAL B 1 154 ? 2.807 -27.203 6.477 1 76.5 154 VAL B C 1
ATOM 2479 O O . VAL B 1 154 ? 3.791 -26.469 6.578 1 76.5 154 VAL B O 1
ATOM 2482 N N . TYR B 1 155 ? 1.647 -26.75 6.348 1 80.69 155 TYR B N 1
ATOM 2483 C CA . TYR B 1 155 ? 1.398 -25.344 6.617 1 80.69 155 TYR B CA 1
ATOM 2484 C C . TYR B 1 155 ? 0.681 -25.156 7.949 1 80.69 155 TYR B C 1
ATOM 2486 O O . TYR B 1 155 ? -0.307 -25.844 8.227 1 80.69 155 TYR B O 1
ATOM 2494 N N . ASN B 1 156 ? 1.268 -24.562 8.914 1 73.19 156 ASN B N 1
ATOM 2495 C CA . ASN B 1 156 ? 0.653 -24.141 10.172 1 73.19 156 ASN B CA 1
ATOM 2496 C C . ASN B 1 156 ? 0.452 -22.641 10.227 1 73.19 156 ASN B C 1
ATOM 2498 O O . ASN B 1 156 ? 1.305 -21.906 10.742 1 73.19 156 ASN B O 1
ATOM 2502 N N . PHE B 1 157 ? -0.729 -22.266 9.617 1 73.31 157 PHE B N 1
ATOM 2503 C CA . PHE B 1 157 ? -0.941 -20.812 9.586 1 73.31 157 PHE B CA 1
ATOM 2504 C C . PHE B 1 157 ? -1.384 -20.297 10.953 1 73.31 157 PHE B C 1
ATOM 2506 O O . PHE B 1 157 ? -2.086 -21 11.688 1 73.31 157 PHE B O 1
ATOM 2513 N N . ALA B 1 158 ? -0.588 -19.547 11.641 1 52.12 158 ALA B N 1
ATOM 2514 C CA . ALA B 1 158 ? -1.01 -18.984 12.922 1 52.12 158 ALA B CA 1
ATOM 2515 C C . ALA B 1 158 ? -2.443 -18.469 12.852 1 52.12 158 ALA B C 1
ATOM 2517 O O . ALA B 1 158 ? -2.803 -17.75 11.922 1 52.12 158 ALA B O 1
ATOM 2518 N N . ILE B 1 159 ? -3.463 -19.219 13.297 1 43.16 159 ILE B N 1
ATOM 2519 C CA . ILE B 1 159 ? -4.859 -18.812 13.414 1 43.16 159 ILE B CA 1
ATOM 2520 C C . ILE B 1 159 ? -4.941 -17.484 14.156 1 43.16 159 ILE B C 1
ATOM 2522 O O . ILE B 1 159 ? -4.465 -17.359 15.289 1 43.16 159 ILE B O 1
ATOM 2526 N N . ASN B 1 160 ? -4.898 -16.375 13.625 1 35.12 160 ASN B N 1
ATOM 2527 C CA . ASN B 1 160 ? -5.363 -15.227 14.414 1 35.12 160 ASN B CA 1
ATOM 2528 C C . ASN B 1 160 ? -6.773 -15.453 14.945 1 35.12 160 ASN B C 1
ATOM 2530 O O . ASN B 1 160 ? -7.742 -15.398 14.188 1 35.12 160 ASN B O 1
ATOM 2534 N N . GLN B 1 161 ? -7.043 -16.375 15.672 1 25.75 161 GLN B N 1
ATOM 2535 C CA . GLN B 1 161 ? -8.242 -16.328 16.5 1 25.75 161 GLN B CA 1
ATOM 2536 C C . GLN B 1 161 ? -8.227 -15.117 17.422 1 25.75 161 GLN B C 1
ATOM 2538 O O . GLN B 1 161 ? -7.176 -14.75 17.953 1 25.75 161 GLN B O 1
#

Foldseek 3Di:
DDPPACLVLVLCVVQNAAFAWDQDPQQFTAHGSGHGDDDRPDDSVVGDGTHDPVRSVVVVVVVLVVQVVVLCVQPLSVLLCVLADNQLNSLLSSVCVVQNSVVSSVLNQLSVCSNVVVQLSNLVSLCPDPVCVVVVVSSNLSSVCSNVVDNDPVDDRPPPD/DDPPACLVLVLCVVQNAAFAWDQDPQQFTAHGSGHGDDDRPDDSVVGDGTHDPVRSVVVVVVVLVVQVVVLCVQPLSVLLCVLADNQLNSLLSSVCVVQNSVVSSVLNQLSVCSNVVVQLRNLVSLCPDPVCVVVVVSSNLSSVCSNVVDNDPVDDRPPPD

Solvent-accessible surface area (backbone atoms only — not comparable to full-atom values): 17255 Å² total; per-residue (Å²): 132,66,92,79,53,58,44,68,60,50,43,38,68,76,60,30,73,34,48,46,63,42,70,47,100,85,34,28,30,26,28,31,66,68,42,60,40,27,46,70,69,48,61,68,78,50,50,71,46,72,51,52,70,65,28,39,48,38,45,47,48,53,51,50,52,51,51,50,52,55,34,54,69,34,63,65,49,28,50,22,48,74,60,40,56,64,56,34,40,36,47,53,49,50,48,24,70,72,60,33,57,69,52,50,60,66,40,51,70,28,38,50,24,33,52,69,65,33,29,65,56,18,21,50,45,45,63,69,32,70,63,17,72,76,40,47,70,62,39,50,53,46,23,53,22,46,43,70,51,41,88,39,86,83,58,76,70,81,74,85,120,132,64,92,80,54,57,44,67,59,49,43,39,66,77,60,31,74,34,47,47,63,44,70,45,99,85,34,28,29,25,29,32,66,67,43,61,39,28,45,68,68,49,63,68,78,50,49,70,47,72,50,54,70,65,28,38,50,39,44,47,50,52,49,50,52,50,51,51,52,56,34,55,70,35,65,66,49,28,50,22,48,74,62,39,55,64,57,34,40,36,47,53,50,51,47,24,69,72,58,31,56,69,52,50,61,66,41,53,69,27,39,50,24,34,52,68,66,33,29,65,57,18,22,51,44,45,64,69,31,70,64,18,70,76,39,47,69,61,38,51,54,46,24,51,20,46,42,70,53,41,86,38,86,83,60,75,70,79,73,85,119

Radius of gyration: 24.98 Å; Cα contacts (8 Å, |Δi|>4): 461; chains: 2; bounding box: 44×74×45 Å

Nearest PDB structures (foldseek):
  6m9t-assembly1_A  TM=8.741E-01  e=2.562E-10  Homo sapiens
  3oe8-assembly2_C  TM=8.790E-01  e=3.701E-10  Homo sapiens
  6xc1-assembly1_A  TM=9.021E-01  e=2.096E-09  Tequatrovirus T4
  1t8g-assembly1_A  TM=8.963E-01  e=1.240E-09  Tequatrovirus T4
  3oe9-assembly1_A  TM=8.880E-01  e=1.451E-09  Homo sapiens

Secondary structure (DSSP, 8-state):
--TT--HHHHHHHHH--EEEEEE-TTS-EEEETTEE-S-TT--GGG------HHHHHHHHHHHHHHHHHHHHHSHHHHHHHHT--HHHHHHHHHHHHHH-HHHHHT-HHHHHHHHTT-HHHHHHHHHTSHHHHHSHHHHHHHHHHHHHSS--TT-------/--TT--HHHHHHHHH--EEEEEE-TTS-EEEETTEE-S-TT--GGG------HHHHHHHHHHHHHHHHHHHHHSHHHHHHHHT--HHHHHHHHHHHHHH-HHHHHT-HHHHHHHHTT-HHHHHHHHHTSHHHHHSHHHHHHHHHHHHHSS--TT-------

InterPro domains:
  IPR002196 Glycoside hydrolase, family 24 [PF00959] (14-134)
  IPR023346 Lysozyme-like domain superfamily [SSF53955] (6-154)
  IPR023347 Lysozyme domain superfamily [G3DSA:1.10.530.40] (5-157)
  IPR052619 Bacteriophage lysozyme-like [PTHR37406] (3-150)